Protein AF-0000000066095034 (afdb_homodimer)

Solvent-accessible surface area (backbone atoms only — not comparable to full-atom values): 19528 Å² total; per-residue (Å²): 140,69,79,75,73,66,72,63,69,66,48,73,46,68,27,29,26,30,44,17,21,41,43,40,64,28,66,72,45,98,43,60,53,52,30,68,38,66,53,20,51,60,36,23,28,44,63,76,52,44,47,38,29,33,33,39,57,28,32,30,56,49,60,45,95,44,48,47,32,38,31,35,34,31,94,87,67,53,34,37,37,41,36,56,28,38,71,49,69,87,51,68,26,67,48,43,43,77,68,56,61,65,69,37,76,47,49,54,45,40,69,37,30,37,43,40,49,73,60,40,62,72,72,31,79,37,57,50,21,43,43,24,30,49,56,50,89,75,40,78,46,48,33,42,34,35,26,29,35,90,87,65,45,70,46,68,43,54,69,84,59,79,82,44,71,69,52,51,53,54,48,70,56,29,39,60,37,45,45,61,68,32,62,36,38,41,36,33,71,140,76,80,78,79,70,72,66,67,61,49,73,44,67,25,30,26,30,44,17,22,42,43,41,65,28,65,70,46,99,42,60,54,51,29,68,39,69,54,20,50,60,35,25,29,45,63,76,52,44,47,37,28,34,33,38,57,27,32,29,57,49,60,45,96,42,49,48,31,38,31,36,32,32,97,87,68,52,36,39,37,41,34,56,27,40,73,49,70,87,50,67,26,66,47,42,43,76,68,57,61,67,70,38,76,48,49,55,44,41,70,37,31,38,43,39,48,72,60,40,62,71,74,31,81,38,55,50,21,44,44,23,31,48,54,51,89,74,39,78,45,49,34,40,34,35,26,27,36,90,87,65,46,72,46,70,45,55,69,84,59,78,82,45,70,68,54,52,52,53,46,70,58,28,39,59,37,45,44,62,68,33,63,34,37,40,35,34,72

Secondary structure (DSSP, 8-state):
--GGGS-----EEEEEPSS-EEEEEGGGSSSHHHHTTSS-EEEEEEE-SSEEE-SSSEEEEEE-TTSSEEEEE-TT--EEEEE-SBS-GGGTTTTEEE-S-TT-EE-TT-EEEEE-HHHHHHHSSB--EEEEETTGGGSSEEEEEEEE-TTS-EEEEETT----HHHHHHHHTSPPB-TTTSEEEEEE-/--GGGS-----EEEEEPSS-EEEEEGGGSSSHHHHTTSS-EEEEEEE-SSEEE-SSSEEEEEE-TTSSEEEEE-TT--EEEEE-SBS-GGGTTTTEEE-S-TT-EE-TT-EEEEE-HHHHHHHSSB--EEEEETTGGGSSEEEEEEEE-TTS-EEEEETT----HHHHHHHHTSPPB-TTTSEEEEEE-

Radius of gyration: 21.81 Å; Cα contacts (8 Å, |Δi|>4): 945; chains: 2; bounding box: 61×50×61 Å

Sequence (378 aa):
MGFLDFFKKTATLDLIAPISGKVMSIDKVPDEAFAEKIVGDGIAILPTSNELLAPCDGKIGKIFKTNHAFSLETKEGVEIFVHFGINTLNLNGKGFTRVAEEGINVKQGEVIIRLDLEYLKEHSESVITPVVIANSDEVSSIEYSFGRLENDSEYILSSSTVLTEEIRHKISQTKPVIAGKDLVLRVKKMGFLDFFKKTATLDLIAPISGKVMSIDKVPDEAFAEKIVGDGIAILPTSNELLAPCDGKIGKIFKTNHAFSLETKEGVEIFVHFGINTLNLNGKGFTRVAEEGINVKQGEVIIRLDLEYLKEHSESVITPVVIANSDEVSSIEYSFGRLENDSEYILSSSTVLTEEIRHKISQTKPVIAGKDLVLRVKK

GO terms:
  GO:0005829 cytosol (C, IDA)

Organism: Borreliella burgdorferi (strain ATCC 35210 / DSM 4680 / CIP 102532 / B31) (NCBI:txid224326)

Nearest PDB structures (foldseek):
  3our-assembly3_F  TM=9.624E-01  e=1.605E-20  Vibrio vulnificus CMCP6
  4jbw-assembly1_M  TM=9.643E-01  e=2.860E-19  Escherichia coli K-12
  1gla-assembly1_F  TM=8.951E-01  e=8.659E-19  Escherichia coli
  1gpr-assembly1_A-2  TM=8.613E-01  e=9.301E-16  Bacillus subtilis
  2gpr-assembly1_A  TM=9.478E-01  e=3.405E-14  Mycoplasma capricolum

InterPro domains:
  IPR001127 Phosphotransferase system, sugar-specific permease EIIA type 1 [PF00358] (14-138)
  IPR001127 Phosphotransferase system, sugar-specific permease EIIA type 1 [PS00371] (77-89)
  IPR001127 Phosphotransferase system, sugar-specific permease EIIA type 1 [PS51093] (31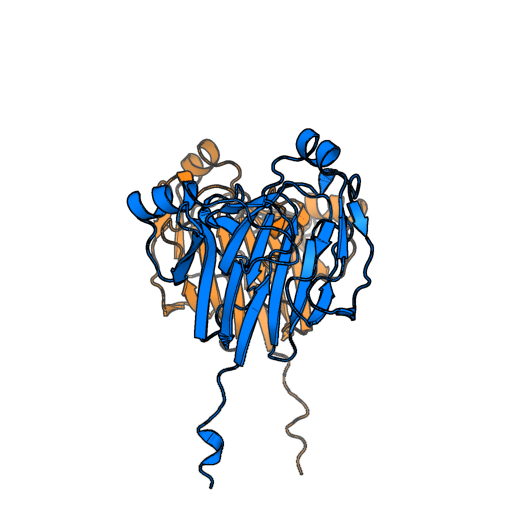-135)
  IPR001127 Phosphotransferase system, sugar-specific permease EIIA type 1 [TIGR00830] (15-135)
  IPR011055 Duplicated hybrid motif [G3DSA:2.70.70.10] (5-160)
  IPR011055 Duplicated hybrid motif [SSF51261] (5-155)
  IPR050890 Phosphotransferase system EIIA component [PTHR45008] (8-145)

pLDDT: mean 94.79, std 12.52, range [29.56, 99.0]

Structure (mmCIF, N/CA/C/O backbone):
data_AF-0000000066095034-model_v1
#
loop_
_entity.id
_entity.type
_entity.pdbx_description
1 polymer 'PTS system glucose-specific EIIA component'
#
loop_
_atom_site.group_PDB
_atom_site.id
_atom_site.type_symbol
_atom_site.label_atom_id
_atom_site.label_alt_id
_atom_site.label_comp_id
_atom_site.label_asym_id
_atom_site.label_entity_id
_atom_site.label_seq_id
_atom_site.pdbx_PDB_ins_code
_atom_site.Cartn_x
_atom_site.Cartn_y
_atom_site.Cartn_z
_atom_site.occupancy
_atom_site.B_iso_or_equiv
_atom_site.auth_seq_id
_atom_site.auth_comp_id
_atom_site.auth_asym_id
_atom_site.auth_atom_id
_atom_site.pdbx_PDB_model_num
ATOM 1 N N . MET A 1 1 ? 30.922 -0.429 30.812 1 29.56 1 MET A N 1
ATOM 2 C CA . MET A 1 1 ? 29.922 -1.05 29.953 1 29.56 1 MET A CA 1
ATOM 3 C C . MET A 1 1 ? 28.562 -0.375 30.125 1 29.56 1 MET A C 1
ATOM 5 O O . MET A 1 1 ? 27.859 -0.63 31.109 1 29.56 1 MET A O 1
ATOM 9 N N . GLY A 1 2 ? 28.234 0.921 29.953 1 33.97 2 GLY A N 1
ATOM 10 C CA . GLY A 1 2 ? 27.844 2.09 30.719 1 33.97 2 GLY A CA 1
ATOM 11 C C . GLY A 1 2 ? 26.359 2.414 30.594 1 33.97 2 GLY A C 1
ATOM 12 O O . GLY A 1 2 ? 25.703 1.95 29.656 1 33.97 2 GLY A O 1
ATOM 13 N N . PHE A 1 3 ? 25.641 2.877 31.625 1 39.66 3 PHE A N 1
ATOM 14 C CA . PHE A 1 3 ? 24.359 3.451 32 1 39.66 3 PHE A CA 1
ATOM 15 C C . PHE A 1 3 ? 23.797 4.316 30.891 1 39.66 3 PHE A C 1
ATOM 17 O O . PHE A 1 3 ? 22.719 4.883 31.016 1 39.66 3 PHE A O 1
ATOM 24 N N . LEU A 1 4 ? 24.516 4.582 30.016 1 42.72 4 LEU A N 1
ATOM 25 C CA . LEU A 1 4 ? 24.141 5.539 28.984 1 42.72 4 LEU A CA 1
ATOM 26 C C . LEU A 1 4 ? 23.094 4.938 28.047 1 42.72 4 LEU A C 1
ATOM 28 O O . LEU A 1 4 ? 22.656 5.594 27.094 1 42.72 4 LEU A O 1
ATOM 32 N N . ASP A 1 5 ? 23.016 3.58 28.047 1 44.25 5 ASP A N 1
ATOM 33 C CA . ASP A 1 5 ? 22.031 2.953 27.188 1 44.25 5 ASP A CA 1
ATOM 34 C C . ASP A 1 5 ? 20.625 3.465 27.484 1 44.25 5 ASP A C 1
ATOM 36 O O . ASP A 1 5 ? 19.641 2.994 26.906 1 44.25 5 ASP A O 1
ATOM 40 N N . PHE A 1 6 ? 20.406 3.852 28.906 1 40.66 6 PHE A N 1
ATOM 41 C CA . PHE A 1 6 ? 19.156 4.086 29.625 1 40.66 6 PHE A CA 1
ATOM 42 C C . PHE A 1 6 ? 18.297 5.125 28.906 1 40.66 6 PHE A C 1
ATOM 44 O O . PHE A 1 6 ? 17.078 4.973 28.797 1 40.66 6 PHE A O 1
ATOM 51 N N . PHE A 1 7 ? 18.766 6.422 28.922 1 39.88 7 PHE A N 1
ATOM 52 C CA . PHE A 1 7 ? 17.781 7.422 28.547 1 39.88 7 PHE A CA 1
ATOM 53 C C . PHE A 1 7 ? 17.562 7.453 27.047 1 39.88 7 PHE A C 1
ATOM 55 O O . PHE A 1 7 ? 18.109 8.312 26.359 1 39.88 7 PHE A O 1
ATOM 62 N N . LYS A 1 8 ? 17.75 6.234 26.484 1 46.19 8 LYS A N 1
ATOM 63 C CA . LYS A 1 8 ? 17.438 6.453 25.078 1 46.19 8 LYS A CA 1
ATOM 64 C C . LYS A 1 8 ? 16.156 7.27 24.938 1 46.19 8 LYS A C 1
ATOM 66 O O . LYS A 1 8 ? 15.078 6.836 25.359 1 46.19 8 LYS A O 1
ATOM 71 N N . LYS A 1 9 ? 16.297 8.609 25.234 1 51.53 9 LYS A N 1
ATOM 72 C CA . LYS A 1 9 ? 15.211 9.586 25.094 1 51.53 9 LYS A CA 1
ATOM 73 C C . LYS A 1 9 ? 14.336 9.25 23.891 1 51.53 9 LYS A C 1
ATOM 75 O O . LYS A 1 9 ? 14.82 9.164 22.75 1 51.53 9 LYS A O 1
ATOM 80 N N . THR A 1 10 ? 13.273 8.516 24.234 1 67.88 10 THR A N 1
ATOM 81 C CA . THR A 1 10 ? 12.227 8.336 23.234 1 67.88 10 THR A CA 1
ATOM 82 C C . THR A 1 10 ? 11.859 9.664 22.578 1 67.88 10 THR A C 1
ATOM 84 O O . THR A 1 10 ? 11.484 10.617 23.281 1 67.88 10 THR A O 1
ATOM 87 N N . ALA A 1 11 ? 12.266 9.797 21.312 1 85.75 11 ALA A N 1
ATOM 88 C CA . ALA A 1 11 ? 11.961 11.016 20.578 1 85.75 11 ALA A CA 1
ATOM 89 C C . ALA A 1 11 ? 10.484 11.07 20.203 1 85.75 11 ALA A C 1
ATOM 91 O O . ALA A 1 11 ? 9.914 10.062 19.766 1 85.75 11 ALA A O 1
ATOM 92 N N . THR A 1 12 ? 9.781 12.117 20.781 1 94.88 12 THR A N 1
ATOM 93 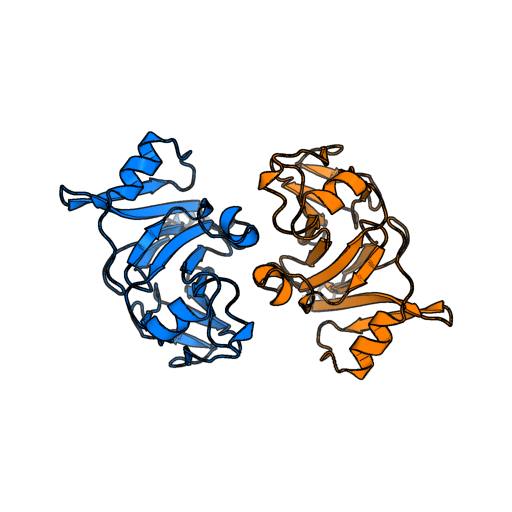C CA . THR A 1 12 ? 8.398 12.375 20.391 1 94.88 12 THR A CA 1
ATOM 94 C C . THR A 1 12 ? 8.336 13.305 19.188 1 94.88 12 THR A C 1
ATOM 96 O O . THR A 1 12 ? 9.023 14.328 19.156 1 94.88 12 THR A O 1
ATOM 99 N N . LEU A 1 13 ? 7.629 12.891 18.156 1 97.75 13 LEU A N 1
ATOM 100 C CA . LEU A 1 13 ? 7.418 13.656 16.922 1 97.75 13 LEU A CA 1
ATOM 101 C C . LEU A 1 13 ? 5.969 14.109 16.812 1 97.75 13 LEU A C 1
ATOM 103 O O . LEU A 1 13 ? 5.055 13.281 16.828 1 97.75 13 LEU A O 1
ATOM 107 N N . ASP A 1 14 ? 5.773 15.414 16.797 1 98.25 14 ASP A N 1
ATOM 108 C CA . ASP A 1 14 ? 4.449 15.992 16.578 1 98.25 14 ASP A CA 1
ATOM 109 C C . ASP A 1 14 ? 4.254 16.406 15.117 1 98.25 14 ASP A C 1
ATOM 111 O O . ASP A 1 14 ? 5.027 17.203 14.586 1 98.25 14 ASP A O 1
ATOM 115 N N . LEU A 1 15 ? 3.236 15.891 14.484 1 98.88 15 LEU A N 1
ATOM 116 C CA . LEU A 1 15 ? 2.865 16.281 13.133 1 98.88 15 LEU A CA 1
ATOM 117 C C . LEU A 1 15 ? 1.684 17.25 13.148 1 98.88 15 LEU A C 1
ATOM 119 O O . LEU A 1 15 ? 0.629 16.938 13.711 1 98.88 15 LEU A O 1
ATOM 123 N N . ILE A 1 16 ? 1.865 18.391 12.516 1 98.94 16 ILE A N 1
ATOM 124 C CA . ILE A 1 16 ? 0.769 19.344 12.359 1 98.94 16 ILE A CA 1
ATOM 125 C C . ILE A 1 16 ? -0.021 19.016 11.094 1 98.94 16 ILE A C 1
ATOM 127 O O . ILE A 1 16 ? 0.448 18.25 10.242 1 98.94 16 ILE A O 1
ATOM 131 N N . ALA A 1 17 ? -1.262 19.578 10.992 1 98.94 17 ALA A N 1
ATOM 132 C CA . ALA A 1 17 ? -2.104 19.375 9.812 1 98.94 17 ALA A CA 1
ATOM 133 C C . ALA A 1 17 ? -1.432 19.906 8.555 1 98.94 17 ALA A C 1
ATOM 135 O O . ALA A 1 17 ? -1.117 21.094 8.461 1 98.94 17 ALA A O 1
ATOM 136 N N . PRO A 1 18 ? -1.243 19.062 7.562 1 98.94 18 PRO A N 1
ATOM 137 C CA . PRO A 1 18 ? -0.677 19.547 6.301 1 98.94 18 PRO A CA 1
ATOM 138 C C . PRO A 1 18 ? -1.691 20.297 5.453 1 98.94 18 PRO A C 1
ATOM 140 O O . PRO A 1 18 ? -1.316 20.969 4.484 1 98.94 18 PRO A O 1
ATOM 143 N N . ILE A 1 19 ? -2.914 20.188 5.75 1 99 19 ILE A N 1
ATOM 144 C CA . ILE A 1 19 ? -4.008 20.875 5.062 1 99 19 ILE A CA 1
ATOM 145 C C . ILE A 1 19 ? -5.145 21.141 6.043 1 99 19 ILE A C 1
ATOM 147 O O . ILE A 1 19 ? -5.363 20.359 6.98 1 99 19 ILE A O 1
ATOM 151 N N . SER A 1 20 ? -5.852 22.234 5.875 1 98.94 20 SER A N 1
ATOM 152 C CA . SER A 1 20 ? -6.977 22.547 6.754 1 98.94 20 SER A CA 1
ATOM 153 C C . SER A 1 20 ? -8.188 21.672 6.418 1 98.94 20 SER A C 1
ATOM 155 O O . SER A 1 20 ? -8.398 21.312 5.258 1 98.94 20 SER A O 1
ATOM 157 N N . GLY A 1 21 ? -8.938 21.359 7.434 1 98.94 21 GLY A N 1
ATOM 158 C CA . GLY A 1 21 ? -10.172 20.641 7.16 1 98.94 21 GLY A CA 1
ATOM 159 C C . GLY A 1 21 ? -10.609 19.75 8.305 1 98.94 21 GLY A C 1
ATOM 160 O O . GLY A 1 21 ? -10.078 19.844 9.414 1 98.94 21 GLY A O 1
ATOM 161 N N . LYS A 1 22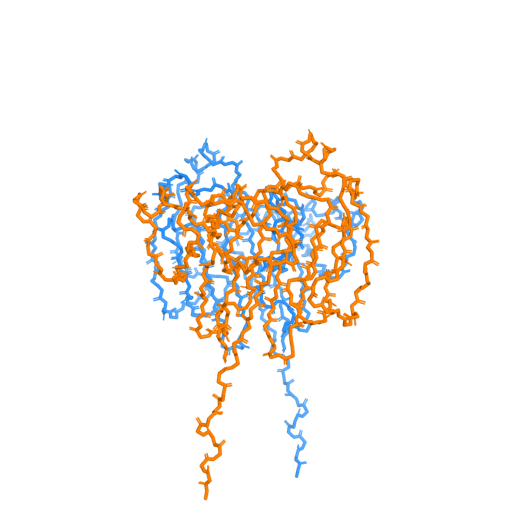 ? -11.656 18.953 8.102 1 98.94 22 LYS A N 1
ATOM 162 C CA . LYS A 1 22 ? -12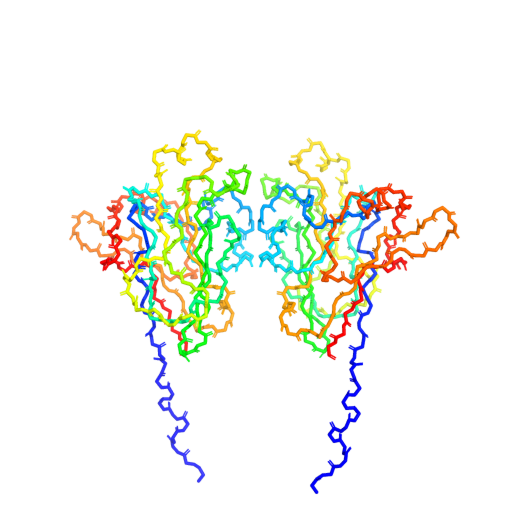.219 18.031 9.094 1 98.94 22 LYS A CA 1
ATOM 163 C C . LYS A 1 22 ? -11.406 16.75 9.164 1 98.94 22 LYS A C 1
ATOM 165 O O . LYS A 1 22 ? -11.25 16.047 8.156 1 98.94 22 LYS A O 1
ATOM 170 N N . VAL A 1 23 ? -10.82 16.453 10.391 1 98.94 23 VAL A N 1
ATOM 171 C CA . VAL A 1 23 ? -10.086 15.203 10.586 1 98.94 23 VAL A CA 1
ATOM 172 C C . VAL A 1 23 ? -11.07 14.047 10.742 1 98.94 23 VAL A C 1
ATOM 174 O O . VAL A 1 23 ? -12.086 14.172 11.43 1 98.94 23 VAL A O 1
ATOM 177 N N . MET A 1 24 ? -10.727 12.969 10.07 1 98.62 24 MET A N 1
ATOM 178 C CA . MET A 1 24 ? -11.539 11.75 10.102 1 98.62 24 MET A CA 1
ATOM 179 C C . MET A 1 24 ? -10.672 10.531 10.398 1 98.62 24 MET A C 1
ATOM 181 O O . MET A 1 24 ? -9.445 10.586 10.266 1 98.62 24 MET A O 1
ATOM 185 N N . SER A 1 25 ? -11.391 9.508 10.938 1 98.56 25 SER A N 1
ATOM 186 C CA . SER A 1 25 ? -10.695 8.234 11.078 1 98.56 25 SER A CA 1
ATOM 187 C C . SER A 1 25 ? -10.266 7.691 9.711 1 98.56 25 SER A C 1
ATOM 189 O O . SER A 1 25 ? -10.938 7.914 8.711 1 98.56 25 SER A O 1
ATOM 191 N N . ILE A 1 26 ? -9.117 7.012 9.68 1 98.31 26 ILE A N 1
ATOM 192 C CA . ILE A 1 26 ? -8.508 6.547 8.438 1 98.31 26 ILE A CA 1
ATOM 193 C C . ILE A 1 26 ? -9.43 5.535 7.762 1 98.31 26 ILE A C 1
ATOM 195 O O . ILE A 1 26 ? -9.414 5.395 6.535 1 98.31 26 ILE A O 1
ATOM 199 N N . ASP A 1 27 ? -10.297 4.836 8.523 1 96.75 27 ASP A N 1
ATOM 200 C CA . ASP A 1 27 ? -11.172 3.797 7.98 1 96.75 27 ASP A CA 1
ATOM 201 C C . ASP A 1 27 ? -12.273 4.402 7.109 1 96.75 27 ASP A C 1
ATOM 203 O O . ASP A 1 27 ? -12.977 3.684 6.398 1 96.75 27 ASP A O 1
ATOM 207 N N . LYS A 1 28 ? -12.414 5.734 7.047 1 97.38 28 LYS A N 1
ATOM 208 C CA . LYS A 1 28 ? -13.414 6.422 6.238 1 97.38 28 LYS A CA 1
ATOM 209 C C . LYS A 1 28 ? -12.875 6.758 4.852 1 97.38 28 LYS A C 1
ATOM 211 O O . LYS A 1 28 ? -13.617 7.215 3.982 1 97.38 28 LYS A O 1
ATOM 216 N N . VAL A 1 29 ? -11.586 6.574 4.637 1 98 29 VAL A N 1
ATOM 217 C CA . VAL A 1 29 ? -11 6.816 3.322 1 98 29 VAL A CA 1
ATOM 218 C C . VAL A 1 29 ? -11.562 5.816 2.312 1 98 29 VAL A C 1
ATOM 220 O O . VAL A 1 29 ? -11.539 4.609 2.549 1 98 29 VAL A O 1
ATOM 223 N N . PRO A 1 30 ? -12.133 6.344 1.189 1 97.06 30 PRO A N 1
ATOM 224 C CA . PRO A 1 30 ? -12.727 5.422 0.213 1 97.06 30 PRO A CA 1
ATOM 225 C C . PRO A 1 30 ? -11.672 4.754 -0.672 1 97.06 30 PRO A C 1
ATOM 227 O O . PRO A 1 30 ? -11.781 4.793 -1.9 1 97.06 30 PRO A O 1
ATOM 230 N N . ASP A 1 31 ? -10.734 4.168 -0.097 1 96.56 31 ASP A N 1
ATOM 231 C CA . ASP A 1 31 ? -9.664 3.348 -0.653 1 96.56 31 ASP A CA 1
ATOM 232 C C . ASP A 1 31 ? -9.172 2.318 0.365 1 96.56 31 ASP A C 1
ATOM 234 O O . ASP A 1 31 ? -8.656 2.682 1.424 1 96.56 31 ASP A O 1
ATOM 238 N N . GLU A 1 32 ? -9.273 1.073 0.099 1 95.56 32 GLU A N 1
ATOM 239 C CA . GLU A 1 32 ? -9.039 0.008 1.068 1 95.56 32 GLU A CA 1
ATOM 240 C C . GLU A 1 32 ? -7.582 -0.017 1.519 1 95.56 32 GLU A C 1
ATOM 242 O O . GLU A 1 32 ? -7.285 -0.342 2.672 1 95.56 32 GLU A O 1
ATOM 247 N N . ALA A 1 33 ? -6.652 0.306 0.602 1 96.69 33 ALA A N 1
ATOM 248 C CA . ALA A 1 33 ? -5.238 0.297 0.964 1 96.69 33 ALA A CA 1
ATOM 249 C C . ALA A 1 33 ? -4.961 1.26 2.113 1 96.69 33 ALA A C 1
ATOM 251 O O . ALA A 1 33 ? -4.098 0.998 2.957 1 96.69 33 ALA A O 1
ATOM 252 N N . PHE A 1 34 ? -5.711 2.439 2.143 1 97.75 34 PHE A N 1
ATOM 253 C CA . PHE A 1 34 ? -5.578 3.379 3.248 1 97.75 34 PHE A CA 1
ATOM 254 C C . PHE A 1 34 ? -6.48 2.98 4.41 1 97.75 34 PHE A C 1
ATOM 256 O O . PHE A 1 34 ? -6.035 2.922 5.559 1 97.75 34 PHE A O 1
ATOM 263 N N . ALA A 1 35 ? -7.68 2.574 4.156 1 96.75 35 ALA A N 1
ATOM 264 C CA . ALA A 1 35 ? -8.68 2.318 5.188 1 96.75 35 ALA A CA 1
ATOM 265 C C . ALA A 1 35 ? -8.258 1.156 6.086 1 96.75 35 ALA A C 1
ATOM 267 O O . ALA A 1 35 ? -8.586 1.131 7.273 1 96.75 35 ALA A O 1
ATOM 268 N N . GLU A 1 36 ? -7.516 0.292 5.531 1 95.44 36 GLU A N 1
ATOM 269 C CA . GLU A 1 36 ? -7.078 -0.887 6.273 1 95.44 36 GLU A CA 1
ATOM 270 C C . GLU A 1 36 ? -5.641 -0.726 6.766 1 95.44 36 GLU A C 1
ATOM 272 O O . GLU A 1 36 ? -5.02 -1.693 7.211 1 95.44 36 GLU A O 1
ATOM 277 N N . LYS A 1 37 ? -5.039 0.396 6.531 1 96.88 37 LYS A N 1
ATOM 278 C CA . LYS A 1 37 ? -3.736 0.791 7.055 1 96.88 37 LYS A CA 1
ATOM 279 C C . LYS A 1 37 ? -2.617 -0.035 6.422 1 96.88 37 LYS A C 1
ATOM 281 O O . LYS A 1 37 ? -1.596 -0.296 7.062 1 96.88 37 LYS A O 1
ATOM 286 N N . ILE A 1 38 ? -2.914 -0.455 5.211 1 96.62 38 ILE A N 1
ATOM 287 C CA . ILE A 1 38 ? -1.877 -1.171 4.477 1 96.62 38 ILE A CA 1
ATOM 288 C C . ILE A 1 38 ? -0.732 -0.219 4.137 1 96.62 38 ILE A C 1
ATOM 290 O O . ILE A 1 38 ? 0.441 -0.581 4.262 1 96.62 38 ILE A O 1
ATOM 294 N N . VAL A 1 39 ? -1.026 0.994 3.705 1 97.56 39 VAL A N 1
ATOM 295 C CA . VAL A 1 39 ? -0.023 1.988 3.338 1 97.56 39 VAL A CA 1
ATOM 296 C C . VAL A 1 39 ? 0.667 2.516 4.594 1 97.56 39 VAL A C 1
ATOM 298 O O . VAL A 1 39 ? 1.852 2.855 4.562 1 97.56 39 VAL A O 1
ATOM 301 N N . GLY A 1 40 ? -0.021 2.59 5.711 1 97.81 40 GLY A N 1
ATOM 302 C CA . GLY A 1 40 ? 0.442 3.123 6.984 1 97.81 40 GLY A CA 1
ATOM 303 C C . GLY A 1 40 ? -0.689 3.473 7.93 1 97.81 40 GLY A C 1
ATOM 304 O O . GLY A 1 40 ? -1.862 3.414 7.555 1 97.81 40 GLY A O 1
ATOM 305 N N . ASP A 1 41 ? -0.318 3.795 9.156 1 98.38 41 ASP A N 1
ATOM 306 C CA . ASP A 1 41 ? -1.271 4.141 10.203 1 98.38 41 ASP A CA 1
ATOM 307 C C . ASP A 1 41 ? -1.362 5.656 10.383 1 98.38 41 ASP A C 1
ATOM 309 O O . ASP A 1 41 ? -0.341 6.344 10.422 1 98.38 41 ASP A O 1
ATOM 313 N N . GLY A 1 42 ? -2.576 6.141 10.461 1 98.81 42 GLY A N 1
ATOM 314 C CA . GLY A 1 42 ? -2.748 7.578 10.617 1 98.81 42 GLY A CA 1
ATOM 315 C C . GLY A 1 42 ? -4.199 8.016 10.539 1 98.81 42 GLY A C 1
ATOM 316 O O . GLY A 1 42 ? -5.09 7.336 11.055 1 98.81 42 GLY A O 1
ATOM 317 N N . ILE A 1 43 ? -4.438 9.266 9.961 1 98.94 43 ILE A N 1
ATOM 318 C CA . ILE A 1 43 ? -5.75 9.906 9.875 1 98.94 43 ILE A CA 1
ATOM 319 C C . ILE A 1 43 ? -6.004 10.375 8.445 1 98.94 43 ILE A C 1
ATOM 321 O O . ILE A 1 43 ? -5.188 10.133 7.551 1 98.94 43 ILE A O 1
ATOM 325 N N . ALA A 1 44 ? -7.195 10.867 8.195 1 98.94 44 ALA A N 1
ATOM 326 C CA . ALA A 1 44 ? -7.547 11.555 6.957 1 98.94 44 ALA A CA 1
ATOM 327 C C . ALA A 1 44 ? -8.148 12.93 7.238 1 98.94 44 ALA A C 1
ATOM 329 O O . ALA A 1 44 ? -8.594 13.203 8.359 1 98.94 44 ALA A O 1
ATOM 330 N N . ILE A 1 45 ? -8.023 13.828 6.273 1 98.94 45 ILE A N 1
ATOM 331 C CA . ILE A 1 45 ? -8.578 15.172 6.418 1 98.94 45 ILE A CA 1
ATOM 332 C C . ILE A 1 45 ? -9.453 15.5 5.207 1 98.94 45 ILE A C 1
ATOM 334 O O . ILE A 1 45 ? -9.047 15.289 4.062 1 98.94 45 ILE A O 1
ATOM 338 N N . LEU A 1 46 ? -10.727 15.867 5.414 1 98.94 46 LEU A N 1
ATOM 339 C CA . LEU A 1 46 ? -11.547 16.5 4.387 1 98.94 46 LEU A CA 1
ATOM 340 C C . LEU A 1 46 ? -11.172 17.969 4.211 1 98.94 46 LEU A C 1
ATOM 342 O O . LEU A 1 46 ? -11.508 18.797 5.059 1 98.94 46 LEU A O 1
ATOM 346 N N . PRO A 1 47 ? -10.531 18.328 3.088 1 98.94 47 PRO A N 1
ATOM 347 C CA . PRO A 1 47 ? -9.789 19.578 2.99 1 98.94 47 PRO A CA 1
ATOM 348 C C . PRO A 1 47 ? -10.695 20.781 2.752 1 98.94 47 PRO A C 1
ATOM 350 O O . PRO A 1 47 ? -11.734 20.656 2.102 1 98.94 47 PRO A O 1
ATOM 353 N N . THR A 1 48 ? -10.234 21.953 3.229 1 98.88 48 THR A N 1
ATOM 354 C CA . THR A 1 48 ? -10.906 23.219 2.982 1 98.88 48 THR A CA 1
ATOM 355 C C . THR A 1 48 ? -9.898 24.297 2.588 1 98.88 48 THR A C 1
ATOM 357 O O . THR A 1 48 ? -10.258 25.469 2.465 1 98.88 48 THR A O 1
ATOM 360 N N . SER A 1 49 ? -8.633 23.969 2.434 1 98.75 49 SER A N 1
ATOM 361 C CA . SER A 1 49 ? -7.609 24.938 2.035 1 98.75 49 SER A CA 1
ATOM 362 C C . SER A 1 49 ? -6.895 24.484 0.764 1 98.75 49 SER A C 1
ATOM 364 O O . SER A 1 49 ? -7.102 23.375 0.292 1 98.75 49 SER A O 1
ATOM 366 N N . ASN A 1 50 ? -5.977 25.391 0.239 1 98.88 50 ASN A N 1
ATOM 367 C CA . ASN A 1 50 ? -5.457 25.188 -1.109 1 98.88 50 ASN A CA 1
ATOM 368 C C . ASN A 1 50 ? -3.955 24.922 -1.095 1 98.88 50 ASN A C 1
ATOM 370 O O . ASN A 1 50 ? -3.289 25.031 -2.125 1 98.88 50 ASN A O 1
ATOM 374 N N . GLU A 1 51 ? -3.387 24.609 0.059 1 98.81 51 GLU A N 1
ATOM 375 C CA . GLU A 1 51 ? -1.966 24.281 0.147 1 98.81 51 GLU A CA 1
ATOM 376 C C . GLU A 1 51 ? -1.738 23.031 0.992 1 98.81 51 GLU A C 1
ATOM 378 O O . GLU A 1 51 ? -2.395 22.844 2.02 1 98.81 51 GLU A O 1
ATOM 383 N N . LEU A 1 52 ? -0.852 22.234 0.516 1 98.88 52 LEU A N 1
ATOM 384 C CA . LEU A 1 52 ? -0.318 21.109 1.288 1 98.88 52 LEU A CA 1
ATOM 385 C C . LEU A 1 52 ? 1.026 21.469 1.909 1 98.88 52 LEU A C 1
ATOM 387 O O . LEU A 1 52 ? 1.983 21.781 1.194 1 98.88 52 LEU A O 1
ATOM 391 N N . LEU A 1 53 ? 1.126 21.406 3.25 1 98.94 53 LEU A N 1
ATOM 392 C CA . LEU A 1 53 ? 2.303 21.844 3.998 1 98.94 53 LEU A CA 1
ATOM 393 C C . LEU A 1 53 ? 3.078 20.641 4.527 1 98.94 53 LEU A C 1
ATOM 395 O O . LEU A 1 53 ? 2.523 19.547 4.66 1 98.94 53 LEU A O 1
ATOM 399 N N . ALA A 1 54 ? 4.363 20.844 4.777 1 98.94 54 ALA A N 1
ATOM 400 C CA . ALA A 1 54 ? 5.137 19.844 5.52 1 98.94 54 ALA A CA 1
ATOM 401 C C . ALA A 1 54 ? 4.586 19.672 6.93 1 98.94 54 ALA A C 1
ATOM 403 O O . ALA A 1 54 ? 4.508 20.625 7.703 1 98.94 54 ALA A O 1
ATOM 404 N N . PRO A 1 55 ? 4.219 18.422 7.27 1 98.94 55 PRO A N 1
ATOM 405 C CA . PRO A 1 55 ? 3.639 18.203 8.594 1 98.94 55 PRO A CA 1
ATOM 406 C C . PRO A 1 55 ? 4.688 18.234 9.711 1 98.94 55 PRO A C 1
ATOM 408 O O . PRO A 1 55 ? 4.336 18.344 10.891 1 98.94 55 PRO A O 1
ATOM 411 N N . CYS A 1 56 ? 5.898 18.109 9.461 1 98.81 56 CYS A N 1
ATOM 412 C CA . CYS A 1 56 ? 7.031 18.125 10.383 1 98.81 56 CYS A CA 1
ATOM 413 C C . CYS A 1 56 ? 8.32 18.469 9.641 1 98.81 56 CYS A C 1
ATOM 415 O O . CYS A 1 56 ? 8.328 18.578 8.414 1 98.81 56 CYS A O 1
ATOM 417 N N . ASP A 1 57 ? 9.398 18.719 10.445 1 98.69 57 ASP A N 1
ATOM 418 C CA . ASP A 1 57 ? 10.727 18.844 9.852 1 98.69 57 ASP A CA 1
ATOM 419 C C . ASP A 1 57 ? 11.172 17.531 9.234 1 98.69 57 ASP A C 1
ATOM 421 O O . ASP A 1 57 ? 10.953 16.453 9.805 1 98.69 57 ASP A O 1
ATOM 425 N N . GLY A 1 58 ? 11.773 17.609 8.047 1 98.69 58 GLY A N 1
ATOM 426 C CA . GLY A 1 58 ? 12.305 16.391 7.441 1 98.69 58 GLY A CA 1
ATOM 427 C C . GLY A 1 58 ? 12.82 16.609 6.027 1 98.69 58 GLY A C 1
ATOM 428 O O . GLY A 1 58 ? 12.953 17.75 5.578 1 98.69 58 GLY A O 1
ATOM 429 N N . LYS A 1 59 ? 13.234 15.531 5.406 1 98.81 59 LYS A N 1
ATOM 430 C CA . LYS A 1 59 ? 13.664 15.516 4.012 1 98.81 59 LYS A CA 1
ATOM 431 C C . LYS A 1 59 ? 12.578 14.945 3.104 1 98.81 59 LYS A C 1
ATOM 433 O O . LYS A 1 59 ? 12.023 13.883 3.381 1 98.81 59 LYS A O 1
ATOM 438 N N . ILE A 1 60 ? 12.258 15.742 2.004 1 98.81 60 ILE A N 1
ATOM 439 C CA . ILE A 1 60 ? 11.297 15.234 1.03 1 98.81 60 ILE A CA 1
ATOM 440 C C . ILE A 1 60 ? 11.898 14.039 0.294 1 98.81 60 ILE A C 1
ATOM 442 O O . ILE A 1 60 ? 12.984 14.133 -0.281 1 98.81 60 ILE A O 1
ATOM 446 N N . GLY A 1 61 ? 11.273 12.938 0.427 1 97.31 61 GLY A N 1
ATOM 447 C CA . GLY A 1 61 ? 11.672 11.773 -0.354 1 97.31 61 GLY A CA 1
ATOM 448 C C . GLY A 1 61 ? 11.172 11.82 -1.785 1 97.31 61 GLY A C 1
ATOM 449 O O . GLY A 1 61 ? 11.875 12.281 -2.684 1 97.31 61 GLY A O 1
ATOM 450 N N . LYS A 1 62 ? 9.984 11.445 -2.01 1 96.62 62 LYS A N 1
ATOM 451 C CA . LYS A 1 62 ? 9.352 11.383 -3.324 1 96.62 62 LYS A CA 1
ATOM 452 C C . LYS A 1 62 ? 8.195 12.375 -3.426 1 96.62 62 LYS A C 1
ATOM 454 O O . LYS A 1 62 ? 7.426 12.539 -2.479 1 96.62 62 LYS A O 1
ATOM 459 N N . ILE A 1 63 ? 8.18 13.07 -4.469 1 97.69 63 ILE A N 1
ATOM 460 C CA . ILE A 1 63 ? 6.984 13.766 -4.934 1 97.69 63 ILE A CA 1
ATOM 461 C C . ILE A 1 63 ? 6.477 13.109 -6.219 1 97.69 63 ILE A C 1
ATOM 463 O O . ILE A 1 63 ? 7.191 13.062 -7.219 1 97.69 63 ILE A O 1
ATOM 467 N N . PHE A 1 64 ? 5.289 12.656 -6.219 1 96.75 64 PHE A N 1
ATOM 468 C CA . PHE A 1 64 ? 4.766 11.891 -7.34 1 96.75 64 PHE A CA 1
ATOM 469 C C . PHE A 1 64 ? 4.598 12.766 -8.57 1 96.75 64 PHE A C 1
ATOM 471 O O . PHE A 1 64 ? 4.363 13.977 -8.453 1 96.75 64 PHE A O 1
ATOM 478 N N . LYS A 1 65 ? 4.668 12.203 -9.727 1 94.31 65 LYS A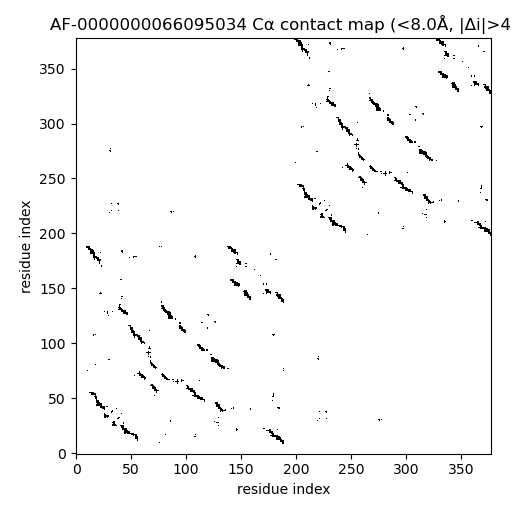 N 1
ATOM 479 C CA . LYS A 1 65 ? 4.762 12.898 -11.008 1 94.31 65 LYS A CA 1
ATOM 480 C C . LYS A 1 65 ? 3.572 13.828 -11.219 1 94.31 65 LYS A C 1
ATOM 482 O O . LYS A 1 65 ? 3.723 14.922 -11.773 1 94.31 65 LYS A O 1
ATOM 487 N N . THR A 1 66 ? 2.395 13.438 -10.742 1 96.75 66 THR A N 1
ATOM 488 C CA . THR A 1 66 ? 1.197 14.242 -10.938 1 96.75 66 THR A CA 1
ATOM 489 C C . THR A 1 66 ? 1 15.211 -9.773 1 96.75 66 THR A C 1
ATOM 491 O O . THR A 1 66 ? -0.017 15.906 -9.703 1 96.75 66 THR A O 1
ATOM 494 N N . ASN A 1 67 ? 1.874 15.172 -8.766 1 97.88 67 ASN A N 1
ATOM 495 C CA . ASN A 1 67 ? 1.992 16.109 -7.664 1 97.88 67 ASN A CA 1
ATOM 496 C C . ASN A 1 67 ? 0.869 15.93 -6.648 1 97.88 67 ASN A C 1
ATOM 498 O O . ASN A 1 67 ? 0.571 16.844 -5.875 1 97.88 67 ASN A O 1
ATOM 502 N N . HIS A 1 68 ? 0.216 14.773 -6.676 1 98.19 68 HIS A N 1
ATOM 503 C CA . HIS A 1 68 ? -0.915 14.602 -5.77 1 98.19 68 HIS A CA 1
ATOM 504 C C . HIS A 1 68 ? -0.461 14.055 -4.422 1 98.19 68 HIS A C 1
ATOM 506 O O . HIS A 1 68 ? -1.26 13.961 -3.486 1 98.19 68 HIS A O 1
ATOM 512 N N . ALA A 1 69 ? 0.86 13.641 -4.262 1 98.31 69 ALA A N 1
ATOM 513 C CA . ALA A 1 69 ? 1.335 13.023 -3.029 1 98.31 69 ALA A CA 1
ATOM 514 C C . ALA A 1 69 ? 2.83 13.258 -2.836 1 98.31 69 ALA A C 1
ATOM 516 O O . ALA A 1 69 ? 3.562 13.469 -3.807 1 98.31 69 ALA A O 1
ATOM 517 N N . PHE A 1 70 ? 3.275 13.219 -1.566 1 98.62 70 PHE A N 1
ATOM 518 C CA . PHE A 1 70 ? 4.699 13.297 -1.269 1 98.62 70 PHE A CA 1
ATOM 519 C C . PHE A 1 70 ? 5.031 12.516 -0.005 1 98.62 70 PHE A C 1
ATOM 521 O O . PHE A 1 70 ? 4.16 12.266 0.828 1 98.62 70 PHE A O 1
ATOM 528 N N . SER A 1 71 ? 6.246 12.047 0.106 1 98.5 71 SER A N 1
ATOM 529 C CA . SER A 1 71 ? 6.789 11.414 1.304 1 98.5 71 SER A CA 1
ATOM 530 C C . SER A 1 71 ? 7.812 12.312 1.99 1 98.5 71 SER A C 1
ATOM 532 O O . SER A 1 71 ? 8.461 13.133 1.339 1 98.5 71 SER A O 1
ATOM 534 N N . LEU A 1 72 ? 7.922 12.258 3.285 1 98.62 72 LEU A N 1
ATOM 535 C CA . LEU A 1 72 ? 8.836 13.008 4.141 1 98.62 72 LEU A CA 1
ATOM 536 C C . LEU A 1 72 ? 9.484 12.086 5.172 1 98.62 72 LEU A C 1
ATOM 538 O O . LEU A 1 72 ? 8.805 11.258 5.777 1 98.62 72 LEU A O 1
ATOM 542 N N . GLU A 1 73 ? 10.773 12.148 5.312 1 98.31 73 GLU A N 1
ATOM 543 C CA . GLU A 1 73 ? 11.492 11.367 6.32 1 98.31 73 GLU A CA 1
ATOM 544 C C . GLU A 1 73 ? 12.148 12.281 7.355 1 98.31 73 GLU A C 1
ATOM 546 O O . GLU A 1 73 ? 12.82 13.25 6.996 1 98.31 73 GLU A O 1
ATOM 551 N N . THR A 1 74 ? 11.922 11.969 8.656 1 98.19 74 THR A N 1
ATOM 552 C CA . THR A 1 74 ? 12.508 12.766 9.727 1 98.19 74 THR A CA 1
ATOM 553 C C . THR A 1 74 ? 13.93 12.289 10.039 1 98.19 74 THR A C 1
ATOM 555 O O . THR A 1 74 ? 14.367 11.25 9.531 1 98.19 74 THR A O 1
ATOM 558 N N . LYS A 1 75 ? 14.688 13.07 10.859 1 96 75 LYS A N 1
ATOM 559 C CA . LYS A 1 75 ? 16.031 12.703 11.289 1 96 75 LYS A CA 1
ATOM 560 C C . LYS A 1 75 ? 16.016 11.414 12.102 1 96 75 LYS A C 1
ATOM 562 O O . LYS A 1 75 ? 17.016 10.672 12.117 1 96 75 LYS A O 1
ATOM 567 N N . GLU A 1 76 ? 14.859 11.125 12.805 1 95 76 GLU A N 1
ATOM 568 C CA . GLU A 1 76 ? 14.711 9.93 13.633 1 95 76 GLU A CA 1
ATOM 569 C C . GLU A 1 76 ? 14.344 8.711 12.789 1 95 76 GLU A C 1
ATOM 571 O O . GLU A 1 76 ? 14.219 7.605 13.312 1 95 76 GLU A O 1
ATOM 576 N N . GLY A 1 77 ? 14.125 8.891 11.445 1 96.06 77 GLY A N 1
ATOM 577 C CA . GLY A 1 77 ? 13.844 7.766 10.562 1 96.06 77 GLY A CA 1
ATOM 578 C C . GLY A 1 77 ? 12.359 7.473 10.43 1 96.06 77 GLY A C 1
ATOM 579 O O . GLY A 1 77 ? 11.977 6.402 9.953 1 96.06 77 GLY A O 1
ATOM 580 N N . VAL A 1 78 ? 11.484 8.391 10.961 1 97.81 78 VAL A N 1
ATOM 581 C CA . VAL A 1 78 ? 10.039 8.234 10.773 1 97.81 78 VAL A CA 1
ATOM 582 C C . VAL A 1 78 ? 9.648 8.664 9.359 1 97.81 78 VAL A C 1
ATOM 584 O O . VAL A 1 78 ? 10.078 9.719 8.891 1 97.81 78 VAL A O 1
ATOM 587 N N . GLU A 1 79 ? 8.906 7.848 8.633 1 98.06 79 GLU A N 1
ATOM 588 C CA . GLU A 1 79 ? 8.469 8.109 7.262 1 98.06 79 GLU A CA 1
ATOM 589 C C . GLU A 1 79 ? 7 8.508 7.215 1 98.06 79 GLU A C 1
ATOM 591 O O . GLU A 1 79 ? 6.125 7.719 7.582 1 98.06 79 GLU A O 1
ATOM 596 N N . ILE A 1 80 ? 6.75 9.711 6.754 1 98.88 80 ILE A N 1
ATOM 597 C CA . ILE A 1 80 ? 5.402 10.25 6.629 1 98.88 80 ILE A CA 1
ATOM 598 C C . ILE A 1 80 ? 4.984 10.258 5.16 1 98.88 80 ILE A C 1
ATOM 600 O O . ILE A 1 80 ? 5.801 10.547 4.277 1 98.88 80 ILE A O 1
ATOM 604 N N . PHE A 1 81 ? 3.775 9.891 4.895 1 98.88 81 PHE A N 1
ATOM 605 C CA . PHE A 1 81 ? 3.193 9.906 3.559 1 98.88 81 PHE A CA 1
ATOM 606 C C . PHE A 1 81 ? 1.899 10.711 3.543 1 98.88 81 PHE A C 1
ATOM 608 O O . PHE A 1 81 ? 0.995 10.461 4.34 1 98.88 81 PHE A O 1
ATOM 615 N N . VAL A 1 82 ? 1.838 11.789 2.713 1 98.94 82 VAL A N 1
ATOM 616 C CA . VAL A 1 82 ? 0.657 12.625 2.525 1 98.94 82 VAL A CA 1
ATOM 617 C C . VAL A 1 82 ? 0.123 12.453 1.105 1 98.94 82 VAL A C 1
ATOM 619 O O . VAL A 1 82 ? 0.816 12.758 0.134 1 98.94 82 VAL A O 1
ATOM 622 N N . HIS A 1 83 ? -1.093 11.953 0.923 1 98.81 83 HIS A N 1
ATOM 623 C CA . HIS A 1 83 ? -1.733 11.641 -0.349 1 98.81 83 HIS A CA 1
ATOM 624 C C . HIS A 1 83 ? -3.016 12.445 -0.534 1 98.81 83 HIS A C 1
ATOM 626 O O . HIS A 1 83 ? -4.043 12.125 0.069 1 98.81 83 HIS A O 1
ATOM 632 N N . PHE A 1 84 ? -2.969 13.477 -1.438 1 98.81 84 PHE A N 1
ATOM 633 C CA . PHE A 1 84 ? -4.16 14.305 -1.617 1 98.81 84 PHE A CA 1
ATOM 634 C C . PHE A 1 84 ? -5.215 13.555 -2.424 1 98.81 84 PHE A C 1
ATOM 636 O O . PHE A 1 84 ? -4.969 13.164 -3.564 1 98.81 84 PHE A O 1
ATOM 643 N N . GLY A 1 85 ? -6.402 13.375 -1.755 1 98.38 85 GLY A N 1
ATOM 644 C CA . GLY A 1 85 ? -7.539 12.812 -2.471 1 98.38 85 GLY A CA 1
ATOM 645 C C . GLY A 1 85 ? -7.336 11.367 -2.875 1 98.38 85 GLY A C 1
ATOM 646 O O . GLY A 1 85 ? -6.352 10.734 -2.479 1 98.38 85 GLY A O 1
ATOM 647 N N . ILE A 1 86 ? -8.328 10.859 -3.518 1 97.44 86 ILE A N 1
ATOM 648 C CA . ILE A 1 86 ? -8.336 9.5 -4.035 1 97.44 86 ILE A CA 1
ATOM 649 C C . ILE A 1 86 ? -8.688 9.508 -5.52 1 97.44 86 ILE A C 1
ATOM 651 O O . ILE A 1 86 ? -9.633 10.195 -5.934 1 97.44 86 ILE A O 1
ATOM 655 N N . ASN A 1 87 ? -7.875 8.68 -6.32 1 94.38 87 ASN A N 1
ATOM 656 C CA . ASN A 1 87 ? -8.055 8.547 -7.762 1 94.38 87 ASN A CA 1
ATOM 657 C C . ASN A 1 87 ? -7.953 9.898 -8.469 1 94.38 87 ASN A C 1
ATOM 659 O O . ASN A 1 87 ? -8.844 10.273 -9.227 1 94.38 87 ASN A O 1
ATOM 663 N N . THR A 1 88 ? -6.836 10.609 -8.227 1 96.19 88 THR A N 1
ATOM 664 C CA . THR A 1 88 ? -6.562 11.891 -8.859 1 96.19 88 THR A CA 1
ATOM 665 C C . THR A 1 88 ? -5.523 11.734 -9.969 1 96.19 88 THR A C 1
ATOM 667 O O . THR A 1 88 ? -5.238 12.688 -10.695 1 96.19 88 THR A O 1
ATOM 670 N N . LEU A 1 89 ? -5.016 10.586 -10.164 1 92.38 89 LEU A N 1
ATOM 671 C CA . LEU A 1 89 ? -3.996 10.312 -11.172 1 92.38 89 LEU A CA 1
ATOM 672 C C . LEU A 1 89 ? -4.492 10.68 -12.57 1 92.38 89 LEU A C 1
ATOM 674 O O . LEU A 1 89 ? -3.721 11.164 -13.398 1 92.38 89 LEU A O 1
ATOM 678 N N . ASN A 1 90 ? -5.719 10.453 -12.852 1 91.81 90 ASN A N 1
ATOM 679 C CA . ASN A 1 90 ? -6.312 10.672 -14.172 1 91.81 90 ASN A CA 1
ATOM 680 C C . ASN A 1 90 ? -6.328 12.148 -14.539 1 91.81 90 ASN A C 1
ATOM 682 O O . ASN A 1 90 ? -6.535 12.5 -15.703 1 91.81 90 ASN A O 1
ATOM 686 N N . LEU A 1 91 ? -6.125 13.055 -13.586 1 96.88 91 LEU A N 1
ATOM 687 C CA . LEU A 1 91 ? -6.129 14.492 -13.836 1 96.88 91 LEU A CA 1
ATOM 688 C C . LEU A 1 91 ? -4.789 14.945 -14.414 1 96.88 91 LEU A C 1
ATOM 690 O O . LEU A 1 91 ? -4.645 16.094 -14.82 1 96.88 91 LEU A O 1
ATOM 694 N N . ASN A 1 92 ? -3.82 14.086 -14.375 1 96.06 92 ASN A N 1
ATOM 695 C CA . ASN A 1 92 ? -2.508 14.32 -14.969 1 96.06 92 ASN A CA 1
ATOM 696 C C . ASN A 1 92 ? -1.876 15.602 -14.43 1 96.06 92 ASN A C 1
ATOM 698 O O . ASN A 1 92 ? -1.33 16.391 -15.195 1 96.06 92 ASN A O 1
ATOM 702 N N . GLY A 1 93 ? -2.078 15.891 -13.211 1 98.06 93 GLY A N 1
ATOM 703 C CA . GLY A 1 93 ? -1.419 17.016 -12.562 1 98.06 93 GLY A CA 1
ATOM 704 C C . GLY A 1 93 ? -2.252 18.281 -12.562 1 98.06 93 GLY A C 1
ATOM 705 O O . GLY A 1 93 ? -1.887 19.266 -11.922 1 98.06 93 GLY A O 1
ATOM 706 N N . LYS A 1 94 ? -3.406 18.234 -13.344 1 98.56 94 LYS A N 1
ATOM 707 C CA . LYS A 1 94 ? -4.273 19.406 -13.312 1 98.56 94 LYS A CA 1
ATOM 708 C C . LYS A 1 94 ? -4.836 19.641 -11.914 1 98.56 94 LYS A C 1
ATOM 710 O O . LYS A 1 94 ? -5.301 18.703 -11.258 1 98.56 94 LYS A O 1
ATOM 715 N N . GLY A 1 95 ? -4.695 20.875 -11.469 1 98.69 95 GLY A N 1
ATOM 716 C CA . GLY A 1 95 ? -5.164 21.234 -10.141 1 98.69 95 GLY A CA 1
ATOM 717 C C . GLY A 1 95 ? -4.059 21.234 -9.102 1 98.69 95 GLY A C 1
ATOM 718 O O . GLY A 1 95 ? -4.277 21.625 -7.949 1 98.69 95 GLY A O 1
ATOM 719 N N . PHE A 1 96 ? -2.889 20.859 -9.523 1 98.88 96 PHE A N 1
ATOM 720 C CA . PHE A 1 96 ? -1.742 20.781 -8.625 1 98.88 96 PHE A CA 1
ATOM 721 C C . PHE A 1 96 ? -0.589 21.625 -9.148 1 98.88 96 PHE A C 1
ATOM 723 O O . PHE A 1 96 ? -0.31 21.641 -10.344 1 98.88 96 PHE A O 1
ATOM 730 N N . THR A 1 97 ? 0.022 22.359 -8.234 1 98.75 97 THR A N 1
ATOM 731 C CA . THR A 1 97 ? 1.247 23.094 -8.547 1 98.75 97 THR A CA 1
ATOM 732 C C . THR A 1 97 ? 2.352 22.734 -7.551 1 98.75 97 THR A C 1
ATOM 734 O O . THR A 1 97 ? 2.256 23.047 -6.367 1 98.75 97 THR A O 1
ATOM 737 N N . ARG A 1 98 ? 3.373 22.078 -8.031 1 98.5 98 ARG A N 1
ATOM 738 C CA . ARG A 1 98 ? 4.504 21.688 -7.203 1 98.5 98 ARG A CA 1
ATOM 739 C C . ARG A 1 98 ? 5.332 22.891 -6.781 1 98.5 98 ARG A C 1
ATOM 741 O O . ARG A 1 98 ? 5.676 23.734 -7.613 1 98.5 98 ARG A O 1
ATOM 748 N N . VAL A 1 99 ? 5.621 23.047 -5.473 1 98.69 99 VAL A N 1
ATOM 749 C CA . VAL A 1 99 ? 6.391 24.172 -4.949 1 98.69 99 VAL A CA 1
ATOM 750 C C . VAL A 1 99 ? 7.77 23.703 -4.508 1 98.69 99 VAL A C 1
ATOM 752 O O . VAL A 1 9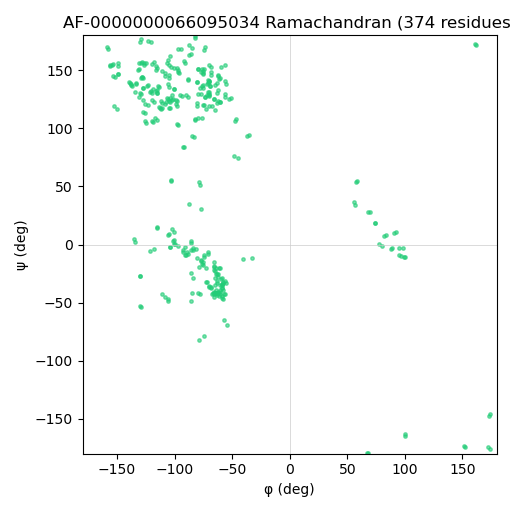9 ? 8.789 24.297 -4.859 1 98.69 99 VAL A O 1
ATOM 755 N N . ALA A 1 100 ? 7.844 22.562 -3.789 1 98.5 100 ALA A N 1
ATOM 756 C CA . ALA A 1 100 ? 9.094 22.047 -3.256 1 98.5 100 ALA A CA 1
ATOM 757 C C . ALA A 1 100 ? 9.719 21.016 -4.211 1 98.5 100 ALA A C 1
ATOM 759 O O . ALA A 1 100 ? 9.062 20.578 -5.152 1 98.5 100 ALA A O 1
ATOM 760 N N . GLU A 1 101 ? 11.008 20.656 -3.934 1 97.75 101 GLU A N 1
ATOM 761 C CA . GLU A 1 101 ? 11.727 19.672 -4.746 1 97.75 101 GLU A CA 1
ATOM 762 C C . GLU A 1 101 ? 12.07 18.422 -3.934 1 97.75 101 GLU A C 1
ATOM 764 O O . GLU A 1 101 ? 12.227 18.5 -2.715 1 97.75 101 GLU A O 1
ATOM 769 N N . GLU A 1 102 ? 12.164 17.344 -4.641 1 98.06 102 GLU A N 1
ATOM 770 C CA . GLU A 1 102 ? 12.617 16.109 -4.008 1 98.06 102 GLU A CA 1
ATOM 771 C C . GLU A 1 102 ? 14.039 16.266 -3.467 1 98.06 102 GLU A C 1
ATOM 773 O O . GLU A 1 102 ? 14.867 16.938 -4.074 1 98.06 102 GLU A O 1
ATOM 778 N N . GLY A 1 103 ? 14.273 15.641 -2.295 1 97.88 103 GLY A N 1
ATOM 779 C CA . GLY A 1 103 ? 15.625 15.547 -1.766 1 97.88 103 GLY A CA 1
ATOM 780 C C . GLY A 1 103 ? 16 16.734 -0.892 1 97.88 103 GLY A C 1
ATOM 781 O O . GLY A 1 103 ? 17.078 16.75 -0.297 1 97.88 103 GLY A O 1
ATOM 782 N N . ILE A 1 104 ? 15.18 17.688 -0.756 1 98.12 104 ILE A N 1
ATOM 783 C CA . ILE A 1 104 ? 15.523 18.875 0.029 1 98.12 104 ILE A CA 1
ATOM 784 C C . ILE A 1 104 ? 14.953 18.734 1.44 1 98.12 104 ILE A C 1
ATOM 786 O O . ILE A 1 104 ? 13.969 18.031 1.655 1 98.12 104 ILE A O 1
ATOM 790 N N . ASN A 1 105 ? 15.68 19.328 2.359 1 98.62 105 ASN A N 1
ATOM 791 C CA . ASN A 1 105 ? 15.156 19.469 3.715 1 98.62 105 ASN A CA 1
ATOM 792 C C . ASN A 1 105 ? 14.102 20.562 3.803 1 98.62 105 ASN A C 1
ATOM 794 O O . ASN A 1 105 ? 14.258 21.625 3.207 1 98.62 105 ASN A O 1
ATOM 798 N N . VAL A 1 106 ? 12.992 20.297 4.477 1 98.88 106 VAL A N 1
ATOM 799 C CA . VAL A 1 106 ? 11.938 21.281 4.695 1 98.88 106 VAL A CA 1
ATOM 800 C C . VAL A 1 106 ? 11.656 21.406 6.191 1 98.88 106 VAL A C 1
ATOM 802 O O . VAL A 1 106 ? 11.922 20.484 6.961 1 98.88 106 VAL A O 1
ATOM 805 N N . LYS A 1 107 ? 11.133 22.531 6.582 1 98.69 107 LYS A N 1
ATOM 806 C CA . LYS A 1 107 ? 10.656 22.781 7.938 1 98.69 107 LYS A CA 1
ATOM 807 C C . LYS A 1 107 ? 9.148 22.578 8.039 1 98.69 107 LYS A C 1
ATOM 809 O O . LYS A 1 107 ? 8.43 22.766 7.055 1 98.69 107 LYS A O 1
ATOM 814 N N . GLN A 1 108 ? 8.766 22.188 9.227 1 98.75 108 GLN A N 1
ATOM 815 C CA . GLN A 1 108 ? 7.336 22.062 9.5 1 98.75 108 GLN A CA 1
ATOM 816 C C . GLN A 1 108 ? 6.59 23.328 9.094 1 98.75 108 GLN A C 1
ATOM 818 O O . GLN A 1 108 ? 6.996 24.438 9.453 1 98.75 108 GLN A O 1
ATOM 823 N N . GLY A 1 109 ? 5.527 23.203 8.25 1 98.81 109 GLY A N 1
ATOM 824 C CA . GLY A 1 109 ? 4.703 24.328 7.859 1 98.81 109 GLY A CA 1
ATOM 825 C C . GLY A 1 109 ? 5.066 24.891 6.496 1 98.81 109 GLY A C 1
ATOM 826 O O . GLY A 1 109 ? 4.328 25.703 5.938 1 98.81 109 GLY A O 1
ATOM 827 N N . GLU A 1 110 ? 6.176 24.484 5.898 1 98.88 110 GLU A N 1
ATOM 828 C CA . GLU A 1 110 ? 6.551 24.953 4.562 1 98.88 110 GLU A CA 1
ATOM 829 C C . GLU A 1 110 ? 5.629 24.359 3.498 1 98.88 110 GLU A C 1
ATOM 831 O O . GLU A 1 110 ? 5.258 23.188 3.574 1 98.88 110 GLU A O 1
ATOM 836 N N . VAL A 1 111 ? 5.277 25.188 2.486 1 98.94 111 VAL A N 1
ATOM 837 C CA . VAL A 1 111 ? 4.391 24.75 1.41 1 98.94 111 VAL A CA 1
ATOM 838 C C . VAL A 1 111 ? 5.121 23.75 0.51 1 98.94 111 VAL A C 1
ATOM 840 O O . VAL A 1 111 ? 6.234 24.031 0.052 1 98.94 111 VAL A O 1
ATOM 843 N N . ILE A 1 112 ? 4.484 22.625 0.228 1 98.94 112 ILE A N 1
ATOM 844 C CA . ILE A 1 112 ? 5.043 21.609 -0.655 1 98.94 112 ILE A CA 1
ATOM 845 C C . ILE A 1 112 ? 4.316 21.641 -1.997 1 98.94 112 ILE A C 1
ATOM 847 O O . ILE A 1 112 ? 4.949 21.609 -3.055 1 98.94 112 ILE A O 1
ATOM 851 N N . ILE A 1 113 ? 3 21.688 -1.992 1 98.88 113 ILE A N 1
ATOM 852 C CA . ILE A 1 113 ? 2.137 21.672 -3.168 1 98.88 113 ILE A CA 1
ATOM 853 C C . ILE A 1 113 ? 0.981 22.656 -2.977 1 98.88 113 ILE A C 1
ATOM 855 O O . ILE A 1 113 ? 0.4 22.734 -1.892 1 98.88 113 ILE A O 1
ATOM 859 N N . ARG A 1 114 ? 0.653 23.359 -4.043 1 98.88 114 ARG A N 1
ATOM 860 C CA . ARG A 1 114 ? -0.561 24.172 -4.062 1 98.88 114 ARG A CA 1
ATOM 861 C C . ARG A 1 114 ? -1.666 23.484 -4.855 1 98.88 114 ARG A C 1
ATOM 863 O O . ARG A 1 114 ? -1.389 22.734 -5.797 1 98.88 114 ARG A O 1
ATOM 870 N N . LEU A 1 115 ? -2.895 23.781 -4.508 1 98.88 115 LEU A N 1
ATOM 871 C CA . LEU A 1 115 ? -4.059 23.078 -5.047 1 98.88 115 LEU A CA 1
ATOM 872 C C . LEU A 1 115 ? -5.082 24.078 -5.594 1 98.88 115 LEU A C 1
ATOM 874 O O . LEU A 1 115 ? -5.281 25.141 -5.016 1 98.88 115 LEU A O 1
ATOM 878 N N . ASP A 1 116 ? -5.707 23.703 -6.637 1 98.88 116 ASP A N 1
ATOM 879 C CA . ASP A 1 116 ? -7.02 24.234 -7 1 98.88 116 ASP A CA 1
ATOM 880 C C . ASP A 1 116 ? -8.141 23.344 -6.445 1 98.88 116 ASP A C 1
ATOM 882 O O . ASP A 1 116 ? -8.68 22.5 -7.16 1 98.88 116 ASP A O 1
ATOM 886 N N . LEU A 1 117 ? -8.445 23.625 -5.18 1 98.81 117 LEU A N 1
ATOM 887 C CA . LEU A 1 117 ? -9.336 22.719 -4.461 1 98.81 117 LEU A CA 1
ATOM 888 C C . LEU A 1 117 ? -10.711 22.672 -5.117 1 98.81 117 LEU A C 1
ATOM 890 O O . LEU A 1 117 ? -11.336 21.609 -5.176 1 98.81 117 LEU A O 1
ATOM 894 N N . GLU A 1 118 ? -11.25 23.781 -5.543 1 98.62 118 GLU A N 1
ATOM 895 C CA . GLU A 1 118 ? -12.555 23.797 -6.195 1 98.62 118 GLU A CA 1
ATOM 896 C C . GLU A 1 118 ? -12.562 22.906 -7.438 1 98.62 118 GLU A C 1
ATOM 898 O O . GLU A 1 118 ? -13.484 22.125 -7.637 1 98.62 118 GLU A O 1
ATOM 903 N N . TYR A 1 119 ? -11.539 23.062 -8.242 1 98.81 119 TYR A N 1
ATOM 904 C CA . TYR A 1 119 ? -11.406 22.203 -9.414 1 98.81 119 TYR A CA 1
ATOM 905 C C . TYR A 1 119 ? -11.336 20.734 -9.016 1 98.81 119 TYR A C 1
ATOM 907 O O . TYR A 1 119 ? -12 19.891 -9.617 1 98.81 119 TYR A O 1
ATOM 915 N N . LEU A 1 120 ? -10.562 20.438 -8 1 98.69 120 LEU A N 1
ATOM 916 C CA . LEU A 1 120 ? -10.32 19.047 -7.586 1 98.69 120 LEU A CA 1
ATOM 917 C C . LEU A 1 120 ? -11.586 18.438 -7.008 1 98.69 120 LEU A C 1
ATOM 919 O O . LEU A 1 120 ? -11.852 17.25 -7.211 1 98.69 120 LEU A O 1
ATOM 923 N N . LYS A 1 121 ? -12.367 19.234 -6.273 1 98.31 121 LYS A N 1
ATOM 924 C CA . LYS A 1 121 ? -13.641 18.766 -5.746 1 98.31 121 LYS A CA 1
ATOM 925 C C . LYS A 1 121 ? -14.562 18.312 -6.875 1 98.31 121 LYS A C 1
ATOM 927 O O . LYS A 1 121 ? -15.305 17.344 -6.73 1 98.31 121 LYS A O 1
ATOM 932 N N . GLU A 1 122 ? -14.461 18.969 -7.973 1 98.12 122 GLU A N 1
ATOM 933 C CA . GLU A 1 122 ? -15.375 18.734 -9.086 1 98.12 122 GLU A CA 1
ATOM 934 C C . GLU A 1 122 ? -14.898 17.578 -9.953 1 98.12 122 GLU A C 1
ATOM 936 O O . GLU A 1 122 ? -15.711 16.891 -10.586 1 98.12 122 GLU A O 1
ATOM 941 N N . HIS A 1 123 ? -13.617 17.297 -9.945 1 97.94 123 HIS A N 1
ATOM 942 C CA . HIS A 1 123 ? -13.109 16.438 -11.008 1 97.94 123 HIS A CA 1
ATOM 943 C C . HIS A 1 123 ? -12.461 15.18 -10.445 1 97.94 123 HIS A C 1
ATOM 945 O O . HIS A 1 123 ? -12.094 14.281 -11.195 1 97.94 123 HIS A O 1
ATOM 951 N N . SER A 1 124 ? -12.305 15.016 -9.133 1 97.06 124 SER A N 1
ATOM 952 C CA . SER A 1 124 ? -11.734 13.82 -8.523 1 97.06 124 SER A CA 1
ATOM 953 C C . SER A 1 124 ? -12.82 12.945 -7.91 1 97.06 124 SER A C 1
ATOM 955 O O . SER A 1 124 ? -13.938 13.406 -7.664 1 97.06 124 SER A O 1
ATOM 957 N N . GLU A 1 125 ? -12.484 11.664 -7.648 1 96.19 125 GLU A N 1
ATOM 958 C CA . GLU A 1 125 ? -13.414 10.773 -6.953 1 96.19 125 GLU A CA 1
ATOM 959 C C . GLU A 1 125 ? -13.641 11.234 -5.512 1 96.19 125 GLU A C 1
ATOM 961 O O . GLU A 1 125 ? -14.766 11.203 -5.016 1 96.19 125 GLU A O 1
ATOM 966 N N . SER A 1 126 ? -12.617 11.555 -4.852 1 98.38 126 SER A N 1
ATOM 967 C CA . SER A 1 126 ? -12.688 12.062 -3.484 1 98.38 126 SER A CA 1
ATOM 968 C C . SER A 1 126 ? -11.508 12.977 -3.176 1 98.38 126 SER A C 1
ATOM 970 O O . SER A 1 126 ? -10.383 12.711 -3.609 1 98.38 126 SER A O 1
ATOM 972 N N . VAL A 1 127 ? -11.727 14.039 -2.377 1 98.81 127 VAL A N 1
ATOM 973 C CA . VAL A 1 127 ? -10.648 14.938 -1.985 1 98.81 127 VAL A CA 1
ATOM 974 C C . VAL A 1 127 ? -10.164 14.578 -0.581 1 98.81 127 VAL A C 1
ATOM 976 O O . VAL A 1 127 ? -9.242 15.211 -0.058 1 98.81 127 VAL A O 1
ATOM 979 N N . ILE A 1 128 ? -10.766 13.516 0.083 1 98.88 128 ILE A N 1
ATOM 980 C CA . ILE A 1 128 ? -10.305 13.07 1.396 1 98.88 128 ILE A CA 1
ATOM 981 C C . ILE A 1 128 ? -8.82 12.727 1.336 1 98.88 128 ILE A C 1
ATOM 983 O O . ILE A 1 128 ? -8.391 11.953 0.477 1 98.88 128 ILE A O 1
ATOM 987 N N . THR A 1 129 ? -7.996 13.281 2.199 1 98.94 129 THR A N 1
ATOM 988 C CA . THR A 1 129 ? -6.543 13.273 2.115 1 98.94 129 THR A CA 1
ATOM 989 C C . THR A 1 129 ? -5.938 12.484 3.273 1 98.94 129 THR A C 1
ATOM 991 O O . THR A 1 129 ? -5.914 12.961 4.41 1 98.94 129 THR A O 1
ATOM 994 N N . PRO A 1 130 ? -5.406 11.297 3.039 1 98.94 130 PRO A N 1
ATOM 995 C CA . PRO A 1 130 ? -4.715 10.523 4.07 1 98.94 130 PRO A CA 1
ATOM 996 C C . PRO A 1 130 ? -3.371 11.125 4.465 1 98.94 130 PRO A C 1
ATOM 998 O O . PRO A 1 130 ? -2.645 11.641 3.611 1 98.94 130 PRO A O 1
ATOM 1001 N N . VAL A 1 131 ? -3.049 11.133 5.734 1 98.94 131 VAL A N 1
ATOM 1002 C CA . VAL A 1 131 ? -1.77 11.461 6.359 1 98.94 131 VAL A CA 1
ATOM 1003 C C . VAL A 1 131 ? -1.323 10.305 7.254 1 98.94 131 VAL A C 1
ATOM 1005 O O . VAL A 1 131 ? -1.887 10.086 8.328 1 98.94 131 VAL A O 1
ATOM 1008 N N . VAL A 1 132 ? -0.293 9.547 6.762 1 98.88 132 VAL A N 1
ATOM 1009 C CA . VAL A 1 132 ? -0.034 8.289 7.461 1 98.88 132 VAL A CA 1
ATOM 1010 C C . VAL A 1 132 ? 1.457 8.164 7.762 1 98.88 132 VAL A C 1
ATOM 1012 O O . VAL A 1 132 ? 2.287 8.781 7.09 1 98.88 132 VAL A O 1
ATOM 1015 N N . ILE A 1 133 ? 1.784 7.457 8.867 1 98.75 133 ILE A N 1
ATOM 1016 C CA . ILE A 1 133 ? 3.123 6.953 9.156 1 98.75 133 ILE A CA 1
ATOM 1017 C C . ILE A 1 133 ? 3.352 5.641 8.406 1 98.75 133 ILE A C 1
ATOM 1019 O O . ILE A 1 133 ? 2.797 4.602 8.773 1 98.75 133 ILE A O 1
ATOM 1023 N N . ALA A 1 134 ? 4.184 5.691 7.383 1 97.38 134 ALA A N 1
ATOM 1024 C CA . ALA A 1 134 ? 4.355 4.562 6.473 1 97.38 134 ALA A CA 1
ATOM 1025 C C . ALA A 1 134 ? 5.086 3.41 7.16 1 97.38 134 ALA A C 1
ATOM 1027 O O . ALA A 1 134 ? 4.809 2.24 6.887 1 97.38 134 ALA A O 1
ATOM 1028 N N . ASN A 1 135 ? 6.094 3.73 8.055 1 95.62 135 ASN A N 1
ATOM 1029 C CA . ASN A 1 135 ? 6.809 2.697 8.797 1 95.62 135 ASN A CA 1
ATOM 1030 C C . ASN A 1 135 ? 6.324 2.613 10.242 1 95.62 135 ASN A C 1
ATOM 1032 O O . ASN A 1 135 ? 7.129 2.648 11.172 1 95.62 135 ASN A O 1
ATOM 1036 N N . SER A 1 136 ? 4.992 2.43 10.391 1 96.56 136 SER A N 1
ATOM 1037 C CA . SER A 1 136 ? 4.34 2.451 11.695 1 96.56 136 SER A CA 1
ATOM 1038 C C . SER A 1 136 ? 4.809 1.292 12.562 1 96.56 136 SER A C 1
ATOM 1040 O O . SER A 1 136 ? 4.734 1.362 13.797 1 96.56 136 SER A O 1
ATOM 1042 N N . ASP A 1 137 ? 5.309 0.234 12.008 1 91.5 137 ASP A N 1
ATOM 1043 C CA . ASP A 1 137 ? 5.805 -0.913 12.758 1 91.5 137 ASP A CA 1
ATOM 1044 C C . ASP A 1 137 ? 7.148 -0.598 13.414 1 91.5 137 ASP A C 1
ATOM 1046 O O . ASP A 1 137 ? 7.621 -1.354 14.266 1 91.5 137 ASP A O 1
ATOM 1050 N N . GLU A 1 138 ? 7.727 0.492 13.062 1 93.69 138 GLU A N 1
ATOM 1051 C CA . GLU A 1 138 ? 9.047 0.85 13.586 1 93.69 138 GLU A CA 1
ATOM 1052 C C . GLU A 1 138 ? 8.938 1.943 14.641 1 93.69 138 GLU A C 1
ATOM 1054 O O . GLU A 1 138 ? 9.953 2.514 15.055 1 93.69 138 GLU A O 1
ATOM 1059 N N . VAL A 1 139 ? 7.672 2.287 15.086 1 96.06 139 VAL A N 1
ATOM 1060 C CA . VAL A 1 139 ? 7.492 3.305 16.109 1 96.06 139 VAL A CA 1
ATOM 1061 C C . VAL A 1 139 ? 6.805 2.691 17.328 1 96.06 139 VAL A C 1
ATOM 1063 O O . VAL A 1 139 ? 6.16 1.645 17.234 1 96.06 139 VAL A O 1
ATOM 1066 N N . SER A 1 140 ? 6.984 3.264 18.484 1 95.88 140 SER A N 1
ATOM 1067 C CA . SER A 1 140 ? 6.488 2.713 19.75 1 95.88 140 SER A CA 1
ATOM 1068 C C . SER A 1 140 ? 4.992 2.971 19.906 1 95.88 140 SER A C 1
ATOM 1070 O O . SER A 1 140 ? 4.262 2.115 20.422 1 95.88 140 SER A O 1
ATOM 1072 N N . SER A 1 141 ? 4.586 4.191 19.547 1 97.38 141 SER A N 1
ATOM 1073 C CA . SER A 1 141 ? 3.168 4.512 19.672 1 97.38 141 SER A CA 1
ATOM 1074 C C . SER A 1 141 ? 2.777 5.645 18.719 1 97.38 141 SER A C 1
ATOM 1076 O O . SER A 1 141 ? 3.631 6.43 18.297 1 97.38 141 SER A O 1
ATOM 1078 N N . ILE A 1 142 ? 1.5 5.641 18.359 1 98.44 142 ILE A N 1
ATOM 1079 C CA . ILE A 1 142 ? 0.877 6.699 17.578 1 98.44 142 ILE A CA 1
ATOM 1080 C C . ILE A 1 142 ? -0.402 7.168 18.266 1 98.44 142 ILE A C 1
ATOM 1082 O O . ILE A 1 142 ? -1.221 6.352 18.688 1 98.44 142 ILE A O 1
ATOM 1086 N N . GLU A 1 143 ? -0.503 8.469 18.422 1 98.69 143 GLU A N 1
ATOM 1087 C CA . GLU A 1 143 ? -1.735 9.086 18.891 1 98.69 143 GLU A CA 1
ATOM 1088 C C . GLU A 1 143 ? -2.365 9.953 17.812 1 98.69 143 GLU A C 1
ATOM 1090 O O . GLU A 1 143 ? -1.665 10.688 17.109 1 98.69 143 GLU A O 1
ATOM 1095 N N . TYR A 1 144 ? -3.715 9.805 17.672 1 98.75 144 TYR A N 1
ATOM 1096 C CA . TYR A 1 144 ? -4.512 10.602 16.734 1 98.75 144 TYR A CA 1
ATOM 1097 C C . TYR A 1 144 ? -5.098 11.828 17.438 1 98.75 144 TYR A C 1
ATOM 1099 O O . TYR A 1 144 ? -5.676 11.711 18.516 1 98.75 144 TYR A O 1
ATOM 1107 N N . SER A 1 145 ? -4.883 12.992 16.875 1 98.62 145 SER A N 1
ATOM 1108 C CA . SER A 1 145 ? -5.652 14.164 17.266 1 98.62 145 SER A CA 1
ATOM 1109 C C . SER A 1 145 ? -6.707 14.516 16.234 1 98.62 145 SER A C 1
ATOM 1111 O O . SER A 1 145 ? -6.375 14.789 15.07 1 98.62 145 SER A O 1
ATOM 1113 N N . PHE A 1 146 ? -8.008 14.578 16.609 1 98.62 146 PHE A N 1
ATOM 1114 C CA . PHE A 1 146 ? -9.109 14.789 15.672 1 98.62 146 PHE A CA 1
ATOM 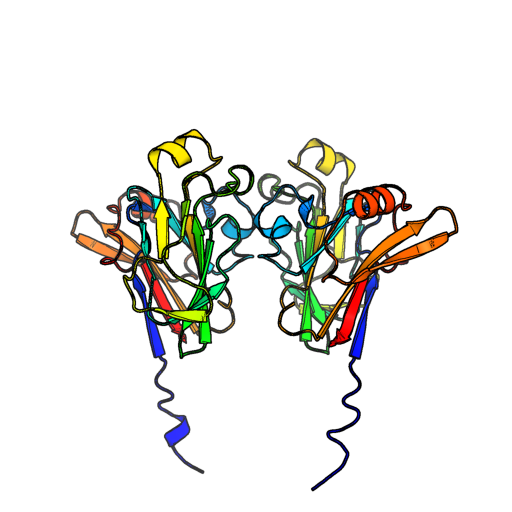1115 C C . PHE A 1 146 ? -9.57 16.234 15.695 1 98.62 146 PHE A C 1
ATOM 1117 O O . PHE A 1 146 ? -10.562 16.594 15.055 1 98.62 146 PHE A O 1
ATOM 1124 N N . GLY A 1 147 ? -8.789 17.094 16.359 1 98.31 147 GLY A N 1
ATOM 1125 C CA . GLY A 1 147 ? -9.195 18.484 16.562 1 98.31 147 GLY A CA 1
ATOM 1126 C C . GLY A 1 147 ? -9.773 18.734 17.938 1 98.31 147 GLY A C 1
ATOM 1127 O O . GLY A 1 147 ? -9.5 18 18.891 1 98.31 147 GLY A O 1
ATOM 1128 N N . ARG A 1 148 ? -10.438 19.875 18.047 1 98.19 148 ARG A N 1
ATOM 1129 C CA . ARG A 1 148 ? -10.953 20.312 19.359 1 98.19 148 ARG A CA 1
ATOM 1130 C C . ARG A 1 148 ? -12.461 20.109 19.438 1 98.19 148 ARG A C 1
ATOM 1132 O O . ARG A 1 148 ? -13.18 20.328 18.453 1 98.19 148 ARG A O 1
ATOM 1139 N N . LEU A 1 149 ? -12.852 19.781 20.641 1 97 149 LEU A N 1
ATOM 1140 C CA . LEU A 1 149 ? -14.281 19.672 20.938 1 97 149 LEU A CA 1
ATOM 1141 C C . LEU A 1 149 ? -14.875 21.031 21.234 1 97 149 LEU A C 1
ATOM 1143 O O . LEU A 1 149 ? -14.164 22.047 21.234 1 97 149 LEU A O 1
ATOM 1147 N N . GLU A 1 150 ? -16.172 21 21.453 1 95.5 150 GLU A N 1
ATOM 1148 C CA . GLU A 1 150 ? -16.891 22.25 21.75 1 95.5 150 GLU A CA 1
ATOM 1149 C C . GLU A 1 150 ? -16.266 22.969 22.953 1 95.5 150 GLU A C 1
ATOM 1151 O O . GLU A 1 150 ? -16.219 24.188 22.984 1 95.5 150 GLU A O 1
ATOM 1156 N N . ASN A 1 151 ? -15.742 22.281 23.906 1 95.75 151 ASN A N 1
ATOM 1157 C CA . ASN A 1 151 ? -15.148 22.875 25.094 1 95.75 151 ASN A CA 1
ATOM 1158 C C . ASN A 1 151 ? -13.688 23.25 24.875 1 95.75 151 ASN A C 1
ATOM 1160 O O . ASN A 1 151 ? -12.977 23.562 25.828 1 95.75 151 ASN A O 1
ATOM 1164 N N . ASP A 1 152 ? -13.188 23.062 23.672 1 94.44 152 ASP A N 1
ATOM 1165 C CA . ASP A 1 152 ? -11.875 23.484 23.203 1 94.44 152 ASP A CA 1
ATOM 1166 C C . ASP A 1 152 ? -10.789 22.5 23.609 1 94.44 152 ASP A C 1
ATOM 1168 O O . ASP A 1 152 ? -9.594 22.766 23.438 1 94.44 152 ASP A O 1
ATOM 1172 N N . SER A 1 153 ? -11.281 21.391 24.172 1 95.62 153 SER A N 1
ATOM 1173 C CA . SER A 1 153 ? -10.305 20.359 24.469 1 95.62 153 SER A CA 1
ATOM 1174 C C . SER A 1 153 ? -9.977 19.547 23.219 1 95.62 153 SER A C 1
ATOM 1176 O O . SER A 1 153 ? -10.852 19.25 22.406 1 95.62 153 SER A O 1
ATOM 1178 N N . GLU A 1 154 ? -8.695 19.25 23.125 1 96.5 154 GLU A N 1
ATOM 1179 C CA . GLU A 1 154 ? -8.281 18.391 22.016 1 96.5 154 GLU A CA 1
ATOM 1180 C C . GLU A 1 154 ? -8.789 16.969 22.203 1 96.5 154 GLU A C 1
ATOM 1182 O O . GLU A 1 154 ? -8.766 16.438 23.328 1 96.5 154 GLU A O 1
ATOM 1187 N N . TYR A 1 155 ? -9.289 16.391 21.172 1 98.5 155 TYR A N 1
ATOM 1188 C CA . TYR A 1 155 ? -9.727 15 21.234 1 98.5 155 TYR A CA 1
ATOM 1189 C C . TYR A 1 155 ? -8.648 14.062 20.688 1 98.5 155 TYR A C 1
ATOM 1191 O O . TYR A 1 155 ? -8.469 13.969 19.469 1 98.5 155 TYR A O 1
ATOM 1199 N N . ILE A 1 156 ? -7.953 13.383 21.641 1 98.31 156 ILE A N 1
ATOM 1200 C CA . ILE A 1 156 ? -6.797 12.562 21.312 1 98.31 156 ILE A CA 1
ATOM 1201 C C . ILE A 1 156 ? -7.098 11.102 21.641 1 98.31 156 ILE A C 1
ATOM 1203 O O . ILE A 1 156 ? -7.656 10.797 22.688 1 98.31 156 ILE A O 1
ATOM 1207 N N . LEU A 1 157 ? -6.824 10.227 20.75 1 98.56 157 LEU A N 1
ATOM 1208 C CA . LEU A 1 157 ? -7 8.789 20.922 1 98.56 157 LEU A CA 1
ATOM 1209 C C . LEU A 1 157 ? -5.727 8.031 20.547 1 98.56 157 LEU A C 1
ATOM 1211 O O . LEU A 1 157 ? -5.035 8.406 19.594 1 98.56 157 LEU A O 1
ATOM 1215 N N . SER A 1 158 ? -5.457 6.984 21.297 1 97.44 158 SER A N 1
ATOM 1216 C CA . SER A 1 158 ? -4.398 6.066 20.875 1 97.44 158 SER A CA 1
ATOM 1217 C C . SER A 1 158 ? -4.789 5.297 19.625 1 97.44 158 SER A C 1
ATOM 1219 O O . SER A 1 158 ? -5.953 4.93 19.453 1 97.44 158 SER A O 1
ATOM 1221 N N . SER A 1 159 ? -3.785 4.984 18.812 1 96.19 159 SER A N 1
ATOM 1222 C CA . SER A 1 159 ? -4.035 4.238 17.578 1 96.19 159 SER A CA 1
ATOM 1223 C C . SER A 1 159 ? -4.621 2.865 17.875 1 96.19 159 SER A C 1
ATOM 1225 O O . SER A 1 159 ? -5.246 2.252 17.016 1 96.19 159 SER A O 1
ATOM 1227 N N . SER A 1 160 ? -4.477 2.338 19.031 1 94.38 160 SER A N 1
ATOM 1228 C CA . SER A 1 160 ? -4.953 1.011 19.406 1 94.38 160 SER A CA 1
ATOM 1229 C C . SER A 1 160 ? -6.414 1.05 19.828 1 94.38 160 SER A C 1
ATOM 1231 O O . SER A 1 160 ? -7.02 0.006 20.078 1 94.38 160 SER A O 1
ATOM 1233 N N . THR A 1 161 ? -6.965 2.236 19.875 1 95.19 161 THR A N 1
ATOM 1234 C CA . THR A 1 161 ? -8.328 2.387 20.375 1 95.19 161 THR A CA 1
ATOM 1235 C C . THR A 1 161 ? -9.336 1.828 19.375 1 95.19 161 THR A C 1
ATOM 1237 O O . THR A 1 161 ? -9.258 2.129 18.172 1 95.19 161 THR A O 1
ATOM 1240 N N . VAL A 1 162 ? -10.234 0.958 19.859 1 94.31 162 VAL A N 1
ATOM 1241 C CA . VAL A 1 162 ? -11.359 0.479 19.062 1 94.31 162 VAL A CA 1
ATOM 1242 C C . VAL A 1 162 ? -12.398 1.589 18.922 1 94.31 162 VAL A C 1
ATOM 1244 O O . VAL A 1 162 ? -12.852 2.158 19.906 1 94.31 162 VAL A O 1
ATOM 1247 N N . LEU A 1 163 ? -12.758 1.864 17.688 1 96.62 163 LEU A N 1
ATOM 1248 C CA . LEU A 1 163 ? -13.672 2.971 17.422 1 96.62 163 LEU A CA 1
ATOM 1249 C C . LEU A 1 163 ? -15.125 2.537 17.609 1 96.62 163 LEU A C 1
ATOM 1251 O O . LEU A 1 163 ? -15.773 2.102 16.656 1 96.62 163 LEU A O 1
ATOM 1255 N N . THR A 1 164 ? -15.648 2.75 18.828 1 97 164 THR A N 1
ATOM 1256 C CA . THR A 1 164 ? -17.062 2.5 19.109 1 97 164 THR A CA 1
ATOM 1257 C C . THR A 1 164 ? -17.938 3.582 18.484 1 97 164 THR A C 1
ATOM 1259 O O . THR A 1 164 ? -17.422 4.59 17.984 1 97 164 THR A O 1
ATOM 1262 N N . GLU A 1 165 ? -19.203 3.375 18.484 1 96.62 165 GLU A N 1
ATOM 1263 C CA . GLU A 1 165 ? -20.141 4.375 17.969 1 96.62 165 GLU A CA 1
ATOM 1264 C C . GLU A 1 165 ? -20.031 5.68 18.75 1 96.62 165 GLU A C 1
ATOM 1266 O O . GLU A 1 165 ? -20.156 6.766 18.172 1 96.62 165 GLU A O 1
ATOM 1271 N N . GLU A 1 166 ? -19.859 5.551 20.016 1 97.38 166 GLU A N 1
ATOM 1272 C CA . GLU A 1 166 ? -19.719 6.734 20.844 1 97.38 166 GLU A CA 1
ATOM 1273 C C . GLU A 1 166 ? -18.484 7.535 20.469 1 97.38 166 GLU A C 1
ATOM 1275 O O . GLU A 1 166 ? -18.531 8.766 20.375 1 97.38 166 GLU A O 1
ATOM 1280 N N . ILE A 1 167 ? -17.391 6.848 20.219 1 97.69 167 ILE A N 1
ATOM 1281 C CA . ILE A 1 167 ? -16.141 7.496 19.844 1 97.69 167 ILE A CA 1
ATOM 1282 C C . ILE A 1 167 ? -16.297 8.164 18.484 1 97.69 167 ILE A C 1
ATOM 1284 O O . ILE A 1 167 ? -15.875 9.305 18.281 1 97.69 167 ILE A O 1
ATOM 1288 N N . ARG A 1 168 ? -16.984 7.48 17.562 1 97.5 168 ARG A N 1
ATOM 1289 C CA . ARG A 1 168 ? -17.219 8.023 16.219 1 97.5 168 ARG A CA 1
ATOM 1290 C C . ARG A 1 168 ? -18.078 9.289 16.297 1 97.5 168 ARG A C 1
ATOM 1292 O O . ARG A 1 168 ? -17.828 10.242 15.555 1 97.5 168 ARG A O 1
ATOM 1299 N N . HIS A 1 169 ? -19.016 9.258 17.156 1 97.5 169 HIS A N 1
ATOM 1300 C CA . HIS A 1 169 ? -19.875 10.43 17.359 1 97.5 169 HIS A CA 1
ATOM 1301 C C . HIS A 1 169 ? -19.062 11.602 17.906 1 97.5 169 HIS A C 1
ATOM 1303 O O . HIS A 1 169 ? -19.234 12.742 17.453 1 97.5 169 HIS A O 1
ATOM 1309 N N . LYS A 1 170 ? -18.203 11.32 18.812 1 97.5 170 LYS A N 1
ATOM 1310 C CA . LYS A 1 170 ? -17.359 12.383 19.375 1 97.5 170 LYS A CA 1
ATOM 1311 C C . LYS A 1 170 ? -16.422 12.953 18.312 1 97.5 170 LYS A C 1
ATOM 1313 O O . LYS A 1 170 ? -16.203 14.164 18.266 1 97.5 170 LYS A O 1
ATOM 1318 N N . ILE A 1 171 ? -15.859 12.109 17.5 1 98.06 171 ILE A N 1
ATOM 1319 C CA . ILE A 1 171 ? -15.008 12.562 16.406 1 98.06 171 ILE A CA 1
ATOM 1320 C C . ILE A 1 171 ? -15.781 13.516 15.508 1 98.06 171 ILE A C 1
ATOM 1322 O O . ILE A 1 171 ? -15.266 14.562 15.102 1 98.06 171 ILE A O 1
ATOM 1326 N N . SER A 1 172 ? -17.031 13.18 15.227 1 97.25 172 SER A N 1
ATOM 1327 C CA . SER A 1 172 ? -17.859 13.977 14.328 1 97.25 172 SER A CA 1
ATOM 1328 C C . SER A 1 172 ? -18.141 15.352 14.914 1 97.25 172 SER A C 1
ATOM 1330 O O . SER A 1 172 ? -18.5 16.281 14.188 1 97.25 172 SER A O 1
ATOM 1332 N N . GLN A 1 173 ? -17.984 15.523 16.203 1 97.69 173 GLN A N 1
ATOM 1333 C CA . GLN A 1 173 ? -18.312 16.766 16.875 1 97.69 173 GLN A CA 1
ATOM 1334 C C . GLN A 1 173 ? -17.094 17.688 16.969 1 97.69 173 GLN A C 1
ATOM 1336 O O . GLN A 1 173 ? -17.188 18.812 17.453 1 97.69 173 GLN A O 1
ATOM 1341 N N . THR A 1 174 ? -15.938 17.219 16.547 1 98.5 174 THR A N 1
ATOM 1342 C CA . THR A 1 174 ? -14.734 18.031 16.641 1 98.5 174 THR A CA 1
ATOM 1343 C C . THR A 1 174 ? -14.727 19.125 15.57 1 98.5 174 THR A C 1
ATOM 1345 O O . THR A 1 174 ? -15.328 18.953 14.508 1 98.5 174 THR A O 1
ATOM 1348 N N . LYS A 1 175 ? -14.125 20.219 15.852 1 98.44 175 LYS A N 1
ATOM 1349 C CA . LYS A 1 175 ? -13.945 21.328 14.906 1 98.44 175 LYS A CA 1
ATOM 1350 C C . LYS A 1 175 ? -12.844 21 13.898 1 98.44 175 LYS A C 1
ATOM 1352 O O . LYS A 1 175 ? -11.922 20.234 14.195 1 98.44 175 LYS A O 1
ATOM 1357 N N . PRO A 1 176 ? -12.961 21.562 12.688 1 98.62 176 PRO A N 1
ATOM 1358 C CA . PRO A 1 176 ? -11.891 21.359 11.711 1 98.62 176 PRO A CA 1
ATOM 1359 C C . PRO A 1 176 ? -10.539 21.875 12.203 1 98.62 176 PRO A C 1
ATOM 1361 O O . PRO A 1 176 ? -10.484 22.812 13 1 98.62 176 PRO A O 1
ATOM 1364 N N . VAL A 1 177 ? -9.43 21.297 11.711 1 98.88 177 VAL A N 1
ATOM 1365 C CA . VAL A 1 177 ? -8.07 21.719 12.039 1 98.88 177 VAL A CA 1
ATOM 1366 C C . VAL A 1 177 ? -7.594 22.766 11.023 1 98.88 177 VAL A C 1
ATOM 1368 O O . VAL A 1 177 ? -8.117 22.844 9.906 1 98.88 177 VAL A O 1
ATOM 1371 N N . ILE A 1 178 ? -6.641 23.562 11.438 1 98.75 178 ILE A N 1
ATOM 1372 C CA . ILE A 1 178 ? -6.016 24.578 10.602 1 98.75 178 ILE A CA 1
ATOM 1373 C C . ILE A 1 178 ? -4.613 24.125 10.195 1 98.75 178 ILE A C 1
ATOM 1375 O O . ILE A 1 178 ? -3.795 23.781 11.055 1 98.75 178 ILE A O 1
ATOM 1379 N N . ALA A 1 179 ? -4.375 24.109 8.867 1 98.88 179 ALA A N 1
ATOM 1380 C CA . ALA A 1 179 ? -3.07 23.719 8.336 1 98.88 179 ALA A CA 1
ATOM 1381 C C . ALA A 1 179 ? -1.954 24.562 8.93 1 98.88 179 ALA A C 1
ATOM 1383 O O . ALA A 1 179 ? -2.094 25.781 9.062 1 98.88 179 ALA A O 1
ATOM 1384 N N . GLY A 1 180 ? -0.835 23.906 9.273 1 98.5 180 GLY A N 1
ATOM 1385 C CA . GLY A 1 180 ? 0.331 24.625 9.766 1 98.5 180 GLY A CA 1
ATOM 1386 C C . GLY A 1 180 ? 0.223 25 11.234 1 98.5 180 GLY A C 1
ATOM 1387 O O . GLY A 1 180 ? 1.167 25.547 11.812 1 98.5 180 GLY A O 1
ATOM 1388 N N . LYS A 1 181 ? -0.861 24.688 11.906 1 97.94 181 LYS A N 1
ATOM 1389 C CA . LYS A 1 181 ? -1.077 25.141 13.281 1 97.94 181 LYS A CA 1
ATOM 1390 C C . LYS A 1 181 ? -1.466 23.969 14.188 1 97.94 181 LYS A C 1
ATOM 1392 O O . LYS A 1 181 ? -0.81 23.734 15.203 1 97.94 181 LYS A O 1
ATOM 1397 N N . ASP A 1 182 ? -2.477 23.203 13.859 1 98.69 182 ASP A N 1
ATOM 1398 C CA . ASP A 1 182 ? -3.059 22.219 14.758 1 98.69 182 ASP A CA 1
ATOM 1399 C C . ASP A 1 182 ? -2.338 20.875 14.633 1 98.69 182 ASP A C 1
ATOM 1401 O O . ASP A 1 182 ? -1.969 20.453 13.539 1 98.69 182 ASP A O 1
ATOM 1405 N N . LEU A 1 183 ? -2.164 20.203 15.734 1 98.38 183 LEU A N 1
ATOM 1406 C CA . LEU A 1 183 ? -1.633 18.844 15.805 1 98.38 183 LEU A CA 1
ATOM 1407 C C . LEU A 1 183 ? -2.633 17.844 15.242 1 98.38 183 LEU A C 1
ATOM 1409 O O . LEU A 1 183 ? -3.832 17.938 15.508 1 98.38 183 LEU A O 1
ATOM 1413 N N . VAL A 1 184 ? -2.07 16.812 14.477 1 98.88 184 VAL A N 1
ATOM 1414 C CA . VAL A 1 184 ? -3 15.797 14.016 1 98.88 184 VAL A CA 1
ATOM 1415 C C . VAL A 1 184 ? -2.455 14.406 14.352 1 98.88 184 VAL A C 1
ATOM 1417 O O . VAL A 1 184 ? -3.219 13.445 14.484 1 98.88 184 VAL A O 1
ATOM 1420 N N . LEU A 1 185 ? -1.128 14.258 14.461 1 98.81 185 LEU A N 1
ATOM 1421 C CA . LEU A 1 185 ? -0.514 13 14.875 1 98.81 185 LEU A CA 1
ATOM 1422 C C . LEU A 1 185 ? 0.635 13.25 15.844 1 98.81 185 LEU A C 1
ATOM 1424 O O . LEU A 1 185 ? 1.421 14.18 15.656 1 98.81 185 LEU A O 1
ATOM 1428 N N . ARG A 1 186 ? 0.74 12.414 16.891 1 98.5 186 ARG A N 1
ATOM 1429 C CA . ARG A 1 186 ? 1.897 12.328 17.781 1 98.5 186 ARG A CA 1
ATOM 1430 C C . ARG A 1 186 ? 2.508 10.93 17.75 1 98.5 186 ARG A C 1
ATOM 1432 O O . ARG A 1 186 ? 1.812 9.938 17.969 1 98.5 186 ARG A O 1
ATOM 1439 N N . VAL A 1 187 ? 3.814 10.883 17.438 1 98.06 187 VAL A N 1
ATOM 1440 C CA . VAL A 1 187 ? 4.504 9.609 17.25 1 98.06 187 VAL A CA 1
ATOM 1441 C C . VAL A 1 187 ? 5.668 9.5 18.234 1 98.06 187 VAL A C 1
ATOM 1443 O O . VAL A 1 187 ? 6.445 10.445 18.391 1 98.06 187 VAL A O 1
ATOM 1446 N N . LYS A 1 188 ? 5.758 8.359 18.938 1 95.38 188 LYS A N 1
ATOM 1447 C CA . LYS A 1 188 ? 6.906 8.07 19.797 1 95.38 188 LYS A CA 1
ATOM 1448 C C . LYS A 1 188 ? 7.781 6.98 19.188 1 95.38 188 LYS A C 1
ATOM 1450 O O . LYS A 1 188 ? 7.277 5.938 18.766 1 95.38 188 LYS A O 1
ATOM 1455 N N . LYS A 1 189 ? 8.977 7.285 18.953 1 89.44 189 LYS A N 1
ATOM 1456 C CA . LYS A 1 189 ? 9.938 6.32 18.438 1 89.44 189 LYS A CA 1
ATOM 1457 C C . LYS A 1 189 ? 11.016 6.008 19.469 1 89.44 189 LYS A C 1
ATOM 1459 O O . LYS A 1 189 ? 11.508 6.91 20.156 1 89.44 189 LYS A O 1
ATOM 1464 N N . MET B 1 1 ? 42.281 -8.938 8.367 1 29.75 1 MET B N 1
ATOM 1465 C CA . MET B 1 1 ? 41.031 -8.156 8.445 1 29.75 1 MET B CA 1
ATOM 1466 C C . MET B 1 1 ? 40.094 -8.516 7.312 1 29.75 1 MET B C 1
ATOM 1468 O O . MET B 1 1 ? 40.406 -8.273 6.145 1 29.75 1 MET B O 1
ATOM 1472 N N . GLY B 1 2 ? 39.281 -9.57 6.961 1 31.25 2 GLY B N 1
ATOM 1473 C CA . GLY B 1 2 ? 39.312 -10.727 6.078 1 31.25 2 GLY B CA 1
ATOM 1474 C C . GLY B 1 2 ? 38.25 -10.656 4.984 1 31.25 2 GLY B C 1
ATOM 1475 O O . GLY B 1 2 ? 37.312 -9.867 5.066 1 31.25 2 GLY B O 1
ATOM 1476 N N . PHE B 1 3 ? 38.344 -11.273 3.748 1 37.91 3 PHE B N 1
ATOM 1477 C CA . PHE B 1 3 ? 37.812 -11.68 2.443 1 37.91 3 PHE B CA 1
ATOM 1478 C C . PHE B 1 3 ? 36.375 -12.141 2.541 1 37.91 3 PHE B C 1
ATOM 1480 O O . PHE B 1 3 ? 35.781 -12.562 1.544 1 37.91 3 PHE B O 1
ATOM 1487 N N . LEU B 1 4 ? 35.938 -12.336 3.557 1 41.31 4 LEU B N 1
ATOM 1488 C CA . LEU B 1 4 ? 34.656 -13.031 3.797 1 41.31 4 LEU B CA 1
ATOM 1489 C C . LEU B 1 4 ? 33.469 -12.094 3.561 1 41.31 4 LEU B C 1
ATOM 1491 O O . LEU B 1 4 ? 32.344 -12.5 3.73 1 41.31 4 LEU B O 1
ATOM 1495 N N . ASP B 1 5 ? 33.656 -10.742 3.58 1 42.62 5 ASP B N 1
ATOM 1496 C CA . ASP B 1 5 ? 32.688 -9.711 3.227 1 42.62 5 ASP B CA 1
ATOM 1497 C C . ASP B 1 5 ? 32.188 -9.891 1.799 1 42.62 5 ASP B C 1
ATOM 1499 O O . ASP B 1 5 ? 31.375 -9.102 1.312 1 42.62 5 ASP B O 1
ATOM 1503 N N . PHE B 1 6 ? 33.125 -10.477 0.73 1 39.31 6 PHE B N 1
ATOM 1504 C CA . PHE B 1 6 ? 33.094 -10.531 -0.727 1 39.31 6 PHE B CA 1
ATOM 1505 C C . PHE B 1 6 ? 31.828 -11.211 -1.223 1 39.31 6 PHE B C 1
ATOM 1507 O O . PHE B 1 6 ? 31.219 -10.773 -2.203 1 39.31 6 PHE B O 1
ATOM 1514 N N . PHE B 1 7 ? 31.547 -12.586 -0.975 1 40.53 7 PHE B N 1
ATOM 1515 C CA . PHE B 1 7 ? 30.5 -13.242 -1.751 1 40.53 7 PHE B CA 1
ATOM 1516 C C . PHE B 1 7 ? 29.141 -13.055 -1.091 1 40.53 7 PHE B C 1
ATOM 1518 O O . PHE B 1 7 ? 28.625 -13.977 -0.453 1 40.53 7 PHE B O 1
ATOM 1525 N N . LYS B 1 8 ? 29.062 -11.891 -0.532 1 46.69 8 LYS B N 1
ATOM 1526 C CA . LYS B 1 8 ? 27.703 -11.844 -0.011 1 46.69 8 LYS B CA 1
ATOM 1527 C C . LYS B 1 8 ? 26.703 -12.273 -1.074 1 46.69 8 LYS B C 1
ATOM 1529 O O . LYS B 1 8 ? 26.562 -11.609 -2.107 1 46.69 8 LYS B O 1
ATOM 1534 N N . LYS B 1 9 ? 26.656 -13.609 -1.297 1 51.84 9 LYS B N 1
ATOM 1535 C CA . LYS B 1 9 ? 25.734 -14.25 -2.225 1 51.84 9 LYS B CA 1
ATOM 1536 C C . LYS B 1 9 ? 24.375 -13.562 -2.195 1 51.84 9 LYS B C 1
ATOM 1538 O O . LYS B 1 9 ? 23.719 -13.5 -1.146 1 51.84 9 LYS B O 1
ATOM 1543 N N . THR B 1 10 ? 24.359 -12.664 -3.125 1 68.69 10 THR B N 1
ATOM 1544 C CA . THR B 1 10 ? 23.031 -12.102 -3.375 1 68.69 10 THR B CA 1
ATOM 1545 C C . THR B 1 10 ? 21.984 -13.203 -3.502 1 68.69 10 THR B C 1
ATOM 1547 O O . THR B 1 10 ? 22.125 -14.102 -4.336 1 68.69 10 THR B O 1
ATOM 1550 N N . ALA B 1 11 ? 21.234 -13.281 -2.488 1 85.94 11 ALA B N 1
ATOM 1551 C CA . ALA B 1 11 ? 20.172 -14.297 -2.498 1 85.94 11 ALA B CA 1
ATOM 1552 C C . ALA B 1 11 ? 19.078 -13.93 -3.492 1 85.94 11 ALA B C 1
ATOM 1554 O O . ALA B 1 11 ? 18.672 -12.773 -3.584 1 85.94 11 ALA B O 1
ATOM 1555 N N . THR B 1 12 ? 18.953 -14.859 -4.449 1 94.69 12 THR B N 1
ATOM 1556 C CA . THR B 1 12 ? 17.844 -14.711 -5.402 1 94.69 12 THR B CA 1
ATOM 1557 C C . THR B 1 12 ? 16.594 -15.438 -4.906 1 94.69 12 THR B C 1
ATOM 1559 O O . THR B 1 12 ? 16.672 -16.578 -4.449 1 94.69 12 THR B O 1
ATOM 1562 N N . LEU B 1 13 ? 15.516 -14.719 -4.898 1 97.69 13 LEU B N 1
ATOM 1563 C CA . LEU B 1 13 ? 14.219 -15.242 -4.48 1 97.69 13 LEU B CA 1
ATOM 1564 C C . LEU B 1 13 ? 13.25 -15.297 -5.66 1 97.69 13 LEU B C 1
ATOM 1566 O O . LEU B 1 13 ? 12.992 -14.281 -6.309 1 97.69 13 LEU B O 1
ATOM 1570 N N . ASP B 1 14 ? 12.828 -16.5 -5.949 1 98.19 14 ASP B N 1
ATOM 1571 C CA . ASP B 1 14 ? 11.828 -16.703 -6.992 1 98.19 14 ASP B CA 1
ATOM 1572 C C . ASP B 1 14 ? 10.43 -16.859 -6.387 1 98.19 14 ASP B C 1
ATOM 1574 O O . ASP B 1 14 ? 10.203 -17.75 -5.562 1 98.19 14 ASP B O 1
ATOM 1578 N N . LEU B 1 15 ? 9.523 -16.047 -6.805 1 98.88 15 LEU B N 1
ATOM 1579 C CA . LEU B 1 15 ? 8.125 -16.156 -6.398 1 98.88 15 LEU B CA 1
ATOM 1580 C C . LEU B 1 15 ? 7.285 -16.797 -7.504 1 98.88 15 LEU B C 1
ATOM 1582 O O . LEU B 1 15 ? 7.27 -16.312 -8.633 1 98.88 15 LEU B O 1
ATOM 1586 N N . ILE B 1 16 ? 6.602 -17.859 -7.16 1 98.94 16 ILE B N 1
ATOM 1587 C CA . ILE B 1 16 ? 5.668 -18.484 -8.086 1 98.94 16 ILE B CA 1
ATOM 1588 C C . ILE B 1 16 ? 4.305 -17.797 -7.98 1 98.94 16 ILE B C 1
ATOM 1590 O O . ILE B 1 16 ? 4.039 -17.078 -7.02 1 98.94 16 ILE B O 1
ATOM 1594 N N . ALA B 1 17 ? 3.412 -18.031 -9 1 98.94 17 ALA B N 1
ATOM 1595 C CA . ALA B 1 17 ? 2.066 -17.453 -9 1 98.94 17 ALA B CA 1
ATOM 1596 C C . ALA B 1 17 ? 1.251 -17.969 -7.816 1 98.94 17 ALA B C 1
ATOM 1598 O O . ALA B 1 17 ? 1.054 -19.188 -7.672 1 98.94 17 ALA B O 1
ATOM 1599 N N . PRO B 1 18 ? 0.778 -17.078 -6.988 1 99 18 PRO B N 1
ATOM 1600 C CA . PRO B 1 18 ? -0.077 -17.516 -5.883 1 99 18 PRO B CA 1
ATOM 1601 C C . PRO B 1 18 ? -1.488 -17.875 -6.34 1 99 18 PRO B C 1
ATOM 1603 O O . PRO B 1 18 ? -2.252 -18.484 -5.574 1 99 18 PRO B O 1
ATOM 1606 N N . ILE B 1 19 ? -1.844 -17.5 -7.496 1 99 19 ILE B N 1
ATOM 1607 C CA . ILE B 1 19 ? -3.143 -17.797 -8.094 1 99 19 ILE B CA 1
ATOM 1608 C C . ILE B 1 19 ? -3 -17.906 -9.609 1 99 19 ILE B C 1
ATOM 1610 O O . ILE B 1 19 ? -2.156 -17.234 -10.211 1 99 19 ILE B O 1
ATOM 1614 N N . SER B 1 20 ? -3.795 -18.781 -10.227 1 98.94 20 SER B N 1
ATOM 1615 C CA . SER B 1 20 ? -3.734 -18.906 -11.68 1 98.94 20 SER B CA 1
ATOM 1616 C C . SER B 1 20 ? -4.426 -17.734 -12.359 1 98.94 20 SER B C 1
ATOM 1618 O O . SER B 1 20 ? -5.398 -17.188 -11.836 1 98.94 20 SER B O 1
ATOM 1620 N N . GLY B 1 21 ? -3.895 -17.359 -13.523 1 98.94 21 GLY B N 1
ATOM 1621 C CA . GLY B 1 21 ? -4.586 -16.328 -14.273 1 98.94 21 GLY B CA 1
ATOM 1622 C C . GLY B 1 21 ? -3.658 -15.516 -15.156 1 98.94 21 GLY B C 1
ATOM 1623 O O . GLY B 1 21 ? -2.496 -15.883 -15.352 1 98.94 21 GLY B O 1
ATOM 1624 N N . LYS B 1 22 ? -4.184 -14.508 -15.766 1 98.94 22 LYS B N 1
ATOM 1625 C CA . LYS B 1 22 ? -3.438 -13.625 -16.656 1 98.94 22 LYS B CA 1
ATOM 1626 C C . LYS B 1 22 ? -2.637 -12.594 -15.859 1 98.94 22 LYS B C 1
ATOM 1628 O O . LYS B 1 22 ? -3.201 -11.836 -15.062 1 98.94 22 LYS B O 1
ATOM 1633 N N . VAL B 1 23 ? -1.263 -12.57 -16.047 1 98.94 23 VAL B N 1
ATOM 1634 C CA . VAL B 1 23 ? -0.404 -11.586 -15.391 1 98.94 23 VAL B CA 1
ATOM 1635 C C . VAL B 1 23 ? -0.501 -10.25 -16.125 1 98.94 23 VAL B C 1
ATOM 1637 O O . VAL B 1 23 ? -0.505 -10.211 -17.359 1 98.94 23 VAL B O 1
ATOM 1640 N N . MET B 1 24 ? -0.632 -9.203 -15.312 1 98.62 24 MET B N 1
ATOM 1641 C CA . MET B 1 24 ? -0.733 -7.844 -15.828 1 98.62 24 MET B CA 1
ATOM 1642 C C . MET B 1 24 ? 0.26 -6.922 -15.125 1 98.62 24 MET B C 1
ATOM 1644 O O . MET B 1 24 ? 0.771 -7.254 -14.055 1 98.62 24 MET B O 1
ATOM 1648 N N . SER B 1 25 ? 0.574 -5.816 -15.891 1 98.56 25 SER B N 1
ATOM 1649 C CA . SER B 1 25 ? 1.356 -4.777 -15.227 1 98.56 25 SER B CA 1
ATOM 1650 C C . SER B 1 25 ? 0.599 -4.188 -14.047 1 98.56 25 SER B C 1
ATOM 1652 O O . SER B 1 25 ? -0.631 -4.105 -14.062 1 98.56 25 SER B O 1
ATOM 1654 N N . ILE B 1 26 ? 1.356 -3.838 -12.992 1 98.31 26 ILE B N 1
ATOM 1655 C CA . ILE B 1 26 ? 0.774 -3.377 -11.742 1 98.31 26 ILE B CA 1
ATOM 1656 C C . ILE B 1 26 ? -0.015 -2.092 -11.977 1 98.31 26 ILE B C 1
ATOM 1658 O O . ILE B 1 26 ? -0.97 -1.799 -11.258 1 98.31 26 ILE B O 1
ATOM 1662 N N . ASP B 1 27 ? 0.268 -1.244 -13.016 1 96.62 27 ASP B N 1
ATOM 1663 C CA . ASP B 1 27 ? -0.375 0.036 -13.297 1 96.62 27 ASP B CA 1
ATOM 1664 C C . ASP B 1 27 ? -1.809 -0.164 -13.789 1 96.62 27 ASP B C 1
ATOM 1666 O O . ASP B 1 27 ? -2.58 0.794 -13.875 1 96.62 27 ASP B O 1
ATOM 1670 N N . LYS B 1 28 ? -2.213 -1.463 -14.055 1 97.38 28 LYS B N 1
ATOM 1671 C CA . LYS B 1 28 ? -3.564 -1.767 -14.516 1 97.38 28 LYS B CA 1
ATOM 1672 C C . LYS B 1 28 ? -4.5 -2.033 -13.336 1 97.38 28 LYS B C 1
ATOM 1674 O O . LYS B 1 28 ? -5.711 -2.174 -13.516 1 97.38 28 LYS B O 1
ATOM 1679 N N . VAL B 1 29 ? -3.975 -2.131 -12.141 1 98 29 VAL B N 1
ATOM 1680 C CA . VAL B 1 29 ? -4.805 -2.33 -10.953 1 98 29 VAL B CA 1
ATOM 1681 C C . VAL B 1 29 ? -5.676 -1.098 -10.719 1 98 29 VAL B C 1
ATOM 1683 O O . VAL B 1 29 ? -5.172 0.029 -10.688 1 98 29 VAL B O 1
ATOM 1686 N N . PRO B 1 30 ? -7.012 -1.311 -10.625 1 97.06 30 PRO B N 1
ATOM 1687 C CA . PRO B 1 30 ? -7.898 -0.159 -10.438 1 97.06 30 PRO B CA 1
ATOM 1688 C C . PRO B 1 30 ? -7.91 0.35 -9 1 97.06 30 PRO B C 1
ATOM 1690 O O . PRO B 1 30 ? -8.977 0.507 -8.406 1 97.06 30 PRO B O 1
ATOM 1693 N N . ASP B 1 31 ? -6.82 0.581 -8.461 1 96.5 31 ASP B N 1
ATOM 1694 C CA . ASP B 1 31 ? -6.516 1.18 -7.168 1 96.5 31 ASP B CA 1
ATOM 1695 C C . ASP B 1 31 ? -5.18 1.915 -7.199 1 96.5 31 ASP B C 1
ATOM 1697 O O . ASP B 1 31 ? -4.133 1.302 -7.422 1 96.5 31 ASP B O 1
ATOM 1701 N N . GLU B 1 32 ? -5.125 3.236 -7 1 95.5 32 GLU B N 1
ATOM 1702 C CA . GLU B 1 32 ? -3.949 4.074 -7.215 1 95.5 32 GLU B CA 1
ATOM 1703 C C . GLU B 1 32 ? -2.812 3.68 -6.277 1 95.5 32 GLU B C 1
ATOM 1705 O O . GLU B 1 32 ? -1.639 3.766 -6.645 1 95.5 32 GLU B O 1
ATOM 1710 N N . ALA B 1 33 ? -3.213 3.188 -5.031 1 96.56 33 ALA B N 1
ATOM 1711 C CA . ALA B 1 33 ? -2.174 2.809 -4.074 1 96.56 33 ALA B CA 1
ATOM 1712 C C . ALA B 1 33 ? -1.33 1.655 -4.613 1 96.56 33 ALA B C 1
ATOM 1714 O O . ALA B 1 33 ? -0.126 1.587 -4.355 1 96.56 33 ALA B O 1
ATOM 1715 N N . PHE B 1 34 ? -1.912 0.802 -5.34 1 97.75 34 PHE B N 1
ATOM 1716 C CA . PHE B 1 34 ? -1.185 -0.285 -5.984 1 97.75 34 PHE B CA 1
ATOM 1717 C C . PHE B 1 34 ? -0.6 0.169 -7.312 1 97.75 34 PHE B C 1
ATOM 1719 O O . PHE B 1 34 ? 0.582 -0.054 -7.59 1 97.75 34 PHE B O 1
ATOM 1726 N N . ALA B 1 35 ? -1.379 0.813 -8.172 1 96.69 35 ALA B N 1
ATOM 1727 C CA . ALA B 1 35 ? -0.991 1.169 -9.531 1 96.69 35 ALA B CA 1
ATOM 1728 C C . ALA B 1 35 ? 0.246 2.062 -9.539 1 96.69 35 ALA B C 1
ATOM 1730 O O . ALA B 1 35 ? 1.053 2.014 -10.469 1 96.69 35 ALA B O 1
ATOM 1731 N N . GLU B 1 36 ? 0.409 2.828 -8.469 1 95.38 36 GLU B N 1
ATOM 1732 C CA . GLU B 1 36 ? 1.535 3.752 -8.375 1 95.38 36 GLU B CA 1
ATOM 1733 C C . GLU B 1 36 ? 2.648 3.18 -7.5 1 95.38 36 GLU B C 1
ATOM 1735 O O . GLU B 1 36 ? 3.582 3.895 -7.125 1 95.38 36 GLU B O 1
ATOM 1740 N N . LYS B 1 37 ? 2.488 1.966 -7.051 1 96.88 37 LYS B N 1
ATOM 1741 C CA . LYS B 1 37 ? 3.498 1.197 -6.332 1 96.88 37 LYS B CA 1
ATOM 1742 C C . LYS B 1 37 ? 3.768 1.798 -4.953 1 96.88 37 LYS B C 1
ATOM 1744 O O . LYS B 1 37 ? 4.883 1.709 -4.441 1 96.88 37 LYS B O 1
ATOM 1749 N N . ILE B 1 38 ? 2.729 2.463 -4.426 1 96.75 38 ILE B N 1
ATOM 1750 C CA . ILE B 1 38 ? 2.848 2.992 -3.07 1 96.75 38 ILE B CA 1
ATOM 1751 C C . ILE B 1 38 ? 2.932 1.842 -2.07 1 96.75 38 ILE B C 1
ATOM 1753 O O . ILE B 1 38 ? 3.732 1.882 -1.134 1 96.75 38 ILE B O 1
ATOM 1757 N N . VAL B 1 39 ? 2.107 0.779 -2.254 1 97.56 39 VAL B N 1
ATOM 1758 C CA . VAL B 1 39 ? 2.086 -0.379 -1.366 1 97.56 39 VAL B CA 1
ATOM 1759 C C . VAL B 1 39 ? 3.344 -1.219 -1.58 1 97.56 39 VAL B C 1
ATOM 1761 O O . VAL B 1 39 ? 3.848 -1.842 -0.643 1 97.56 39 VAL B O 1
ATOM 1764 N N . GLY B 1 40 ? 3.898 -1.272 -2.785 1 97.81 40 GLY B N 1
ATOM 1765 C CA . GLY B 1 40 ? 5.047 -2.066 -3.193 1 97.81 40 GLY B CA 1
ATOM 1766 C C . GLY B 1 40 ? 5.141 -2.25 -4.695 1 97.81 40 GLY B C 1
ATOM 1767 O O . GLY B 1 40 ? 4.234 -1.854 -5.434 1 97.81 40 GLY B O 1
ATOM 1768 N N . ASP B 1 41 ? 6.262 -2.828 -5.082 1 98.44 41 ASP B N 1
ATOM 1769 C CA . ASP B 1 41 ? 6.539 -3.066 -6.496 1 98.44 41 ASP B CA 1
ATOM 1770 C C . ASP B 1 41 ? 6.262 -4.52 -6.875 1 98.44 41 ASP B C 1
ATOM 1772 O O . ASP B 1 41 ? 6.641 -5.441 -6.148 1 98.44 41 ASP B O 1
ATOM 1776 N N . GLY B 1 42 ? 5.582 -4.688 -7.988 1 98.88 42 GLY B N 1
ATOM 1777 C CA . GLY B 1 42 ? 5.258 -6.043 -8.398 1 98.88 42 GLY B CA 1
ATOM 1778 C C . GLY B 1 42 ? 4.332 -6.098 -9.602 1 98.88 42 GLY B C 1
ATOM 1779 O O . GLY B 1 42 ? 4.473 -5.309 -10.539 1 98.88 42 GLY B O 1
ATOM 1780 N N . ILE B 1 43 ? 3.439 -7.176 -9.641 1 98.94 43 ILE B N 1
ATOM 1781 C CA . ILE B 1 43 ? 2.533 -7.453 -10.75 1 98.94 43 ILE B CA 1
ATOM 1782 C C . ILE B 1 43 ? 1.115 -7.652 -10.219 1 98.94 43 ILE B C 1
ATOM 1784 O O . ILE B 1 43 ? 0.867 -7.496 -9.023 1 98.94 43 ILE B O 1
ATOM 1788 N N . ALA B 1 44 ? 0.198 -7.844 -11.086 1 98.94 44 ALA B N 1
ATOM 1789 C CA . ALA B 1 44 ? -1.169 -8.25 -10.773 1 98.94 44 ALA B CA 1
ATOM 1790 C C . ALA B 1 44 ? -1.587 -9.461 -11.602 1 98.94 44 ALA B C 1
ATOM 1792 O O . ALA B 1 44 ? -0.973 -9.75 -12.633 1 98.94 44 ALA B O 1
ATOM 1793 N N . ILE B 1 45 ? -2.543 -10.172 -11.117 1 98.94 45 ILE B N 1
ATOM 1794 C CA . ILE B 1 45 ? -3.049 -11.344 -11.828 1 98.94 45 ILE B CA 1
ATOM 1795 C C . ILE B 1 45 ? -4.57 -11.281 -11.906 1 98.94 45 ILE B C 1
ATOM 1797 O O . ILE B 1 45 ? -5.242 -11.016 -10.906 1 98.94 45 ILE B O 1
ATOM 1801 N N . LEU B 1 46 ? -5.137 -11.398 -13.094 1 98.94 46 LEU B N 1
ATOM 1802 C CA . LEU B 1 46 ? -6.559 -11.664 -13.266 1 98.94 46 LEU B CA 1
ATOM 1803 C C . LEU B 1 46 ? -6.863 -13.141 -13.062 1 98.94 46 LEU B C 1
ATOM 1805 O O . LEU B 1 46 ? -6.562 -13.969 -13.93 1 98.94 46 LEU B O 1
ATOM 1809 N N . PRO B 1 47 ? -7.523 -13.5 -11.977 1 98.94 47 PRO B N 1
ATOM 1810 C CA . PRO B 1 47 ? -7.523 -14.875 -11.477 1 98.94 47 PRO B CA 1
ATOM 1811 C C . PRO B 1 47 ? -8.484 -15.781 -12.242 1 98.94 47 PRO B C 1
ATOM 1813 O O . PRO B 1 47 ? -9.531 -15.32 -12.711 1 98.94 47 PRO B O 1
ATOM 1816 N N . THR B 1 48 ? -8.141 -17.062 -12.297 1 98.88 48 THR B N 1
ATOM 1817 C CA . THR B 1 48 ? -9 -18.094 -12.875 1 98.88 48 THR B CA 1
ATOM 1818 C C . THR B 1 48 ? -9.055 -19.328 -11.977 1 98.88 48 THR B C 1
ATOM 1820 O O . THR B 1 48 ? -9.617 -20.344 -12.352 1 98.88 48 THR B O 1
ATOM 1823 N N . SER B 1 49 ? -8.406 -19.312 -10.828 1 98.75 49 SER B N 1
ATOM 1824 C CA . SER B 1 49 ? -8.438 -20.438 -9.891 1 98.75 49 SER B CA 1
ATOM 1825 C C . SER B 1 49 ? -8.992 -20.016 -8.539 1 98.75 49 SER B C 1
ATOM 1827 O O . SER B 1 49 ? -9.211 -18.828 -8.297 1 98.75 49 SER B O 1
ATOM 1829 N N . ASN B 1 50 ? -9.18 -21.031 -7.598 1 98.88 50 ASN B N 1
ATOM 1830 C CA . ASN B 1 50 ? -9.961 -20.797 -6.391 1 98.88 50 ASN B CA 1
ATOM 1831 C C . ASN B 1 50 ? -9.102 -20.906 -5.137 1 98.88 50 ASN B C 1
ATOM 1833 O O . ASN B 1 50 ? -9.625 -21.047 -4.031 1 98.88 50 ASN B O 1
ATOM 1837 N N . GLU B 1 51 ? -7.789 -20.891 -5.324 1 98.81 51 GLU B N 1
ATOM 1838 C CA . GLU B 1 51 ? -6.902 -20.938 -4.168 1 98.81 51 GLU B CA 1
ATOM 1839 C C . GLU B 1 51 ? -5.789 -19.891 -4.285 1 98.81 51 GLU B C 1
ATOM 1841 O O . GLU B 1 51 ? -5.254 -19.672 -5.371 1 98.81 51 GLU B O 1
ATOM 1846 N N . LEU B 1 52 ? -5.566 -19.266 -3.125 1 98.88 52 LEU B N 1
ATOM 1847 C CA . LEU B 1 52 ? -4.383 -18.422 -2.975 1 98.88 52 LEU B CA 1
ATOM 1848 C C . LEU B 1 52 ? -3.262 -19.188 -2.271 1 98.88 52 LEU B C 1
ATOM 1850 O O . LEU B 1 52 ? -3.424 -19.625 -1.129 1 98.88 52 LEU B O 1
ATOM 1854 N N . LEU B 1 53 ? -2.082 -19.344 -2.986 1 98.94 53 LEU B N 1
ATOM 1855 C CA . LEU B 1 53 ? -0.962 -20.141 -2.5 1 98.94 53 LEU B CA 1
ATOM 1856 C C . LEU B 1 53 ? 0.169 -19.25 -2.006 1 98.94 53 LEU B C 1
ATOM 1858 O O . LEU B 1 53 ? 0.254 -18.078 -2.389 1 98.94 53 LEU B O 1
ATOM 1862 N N . ALA B 1 54 ? 0.976 -19.781 -1.107 1 98.94 54 ALA B N 1
ATOM 1863 C CA . ALA B 1 54 ? 2.232 -19.125 -0.76 1 98.94 54 ALA B CA 1
ATOM 1864 C C . ALA B 1 54 ? 3.143 -19 -1.979 1 98.94 54 ALA B C 1
ATOM 1866 O O . ALA B 1 54 ? 3.498 -20 -2.602 1 98.94 54 ALA B O 1
ATOM 1867 N N . PRO B 1 55 ? 3.512 -17.781 -2.262 1 98.94 55 PRO B N 1
ATOM 1868 C CA . PRO B 1 55 ? 4.348 -17.609 -3.451 1 98.94 55 PRO B CA 1
ATOM 1869 C C . PRO B 1 55 ? 5.797 -18.031 -3.221 1 98.94 55 PRO B C 1
ATOM 1871 O O . PRO B 1 55 ? 6.555 -18.203 -4.18 1 98.94 55 PRO B O 1
ATOM 1874 N N . CYS B 1 56 ? 6.277 -18.172 -2.119 1 98.81 56 CYS B N 1
ATOM 1875 C CA . CYS B 1 56 ? 7.609 -18.594 -1.706 1 98.81 56 CYS B CA 1
ATOM 1876 C C . CYS B 1 56 ? 7.594 -19.125 -0.282 1 98.81 56 CYS B C 1
ATOM 1878 O O . CYS B 1 56 ? 6.562 -19.094 0.391 1 98.81 56 CYS B O 1
ATOM 1880 N N . ASP B 1 57 ? 8.727 -19.766 0.11 1 98.69 57 ASP B N 1
ATOM 1881 C CA . ASP B 1 57 ? 8.898 -20.125 1.512 1 98.69 57 ASP B CA 1
ATOM 1882 C C . ASP B 1 57 ? 8.945 -18.891 2.404 1 98.69 57 ASP B C 1
ATOM 1884 O O . ASP B 1 57 ? 9.555 -17.875 2.039 1 98.69 57 ASP B O 1
ATOM 1888 N N . GLY B 1 58 ? 8.297 -18.953 3.562 1 98.69 58 GLY B N 1
ATOM 1889 C CA . GLY B 1 58 ? 8.383 -17.844 4.496 1 98.69 58 GLY B CA 1
ATOM 1890 C C . GLY B 1 58 ? 7.441 -17.984 5.676 1 98.69 58 GLY B C 1
ATOM 1891 O O . GLY B 1 58 ? 6.859 -19.047 5.887 1 98.69 58 GLY B O 1
ATOM 1892 N N . LYS B 1 59 ? 7.375 -16.953 6.5 1 98.81 59 LYS B N 1
ATOM 1893 C CA . LYS B 1 59 ? 6.465 -16.859 7.641 1 98.81 59 LYS B CA 1
ATOM 1894 C C . LYS B 1 59 ? 5.297 -15.922 7.332 1 98.81 59 LYS B C 1
ATOM 1896 O O . LYS B 1 59 ? 5.496 -14.805 6.852 1 98.81 59 LYS B O 1
ATOM 1901 N N . ILE B 1 60 ? 4.035 -16.5 7.539 1 98.81 60 ILE B N 1
ATOM 1902 C CA . ILE B 1 60 ? 2.863 -15.648 7.367 1 98.81 60 ILE B CA 1
ATOM 1903 C C . ILE B 1 60 ? 2.867 -14.547 8.422 1 98.81 60 ILE B C 1
ATOM 1905 O O . ILE B 1 60 ? 2.936 -14.828 9.625 1 98.81 60 ILE B O 1
ATOM 1909 N N . GLY B 1 61 ? 2.98 -13.266 8.047 1 97.25 61 GLY B N 1
ATOM 1910 C CA . GLY B 1 61 ? 2.834 -12.148 8.953 1 97.25 61 GLY B CA 1
ATOM 1911 C C . GLY B 1 61 ? 1.392 -11.875 9.344 1 97.25 61 GLY B C 1
ATOM 1912 O O . GLY B 1 61 ? 0.919 -12.367 10.375 1 97.25 61 GLY B O 1
ATOM 1913 N N . LYS B 1 62 ? 0.603 -11.242 8.539 1 96.5 62 LYS B N 1
ATOM 1914 C CA . LYS B 1 62 ? -0.785 -10.852 8.766 1 96.5 62 LYS B CA 1
ATOM 1915 C C . LYS B 1 62 ? -1.716 -11.508 7.75 1 96.5 62 LYS B C 1
ATOM 1917 O O . LYS B 1 62 ? -1.387 -11.602 6.566 1 96.5 62 LYS B O 1
ATOM 1922 N N . ILE B 1 63 ? -2.695 -11.992 8.211 1 97.94 63 ILE B N 1
ATOM 1923 C CA . ILE B 1 63 ? -3.871 -12.297 7.406 1 97.94 63 ILE B CA 1
ATOM 1924 C C . ILE B 1 63 ? -5.023 -11.375 7.797 1 97.94 63 ILE B C 1
ATOM 1926 O O . ILE B 1 63 ? -5.453 -11.367 8.953 1 97.94 63 ILE B O 1
ATOM 1930 N N . PHE B 1 64 ? -5.52 -10.711 6.895 1 96.81 64 PHE B N 1
ATOM 1931 C CA . PHE B 1 64 ? -6.523 -9.695 7.195 1 96.81 64 PHE B CA 1
ATOM 1932 C C . PHE B 1 64 ? -7.832 -10.344 7.641 1 96.81 64 PHE B C 1
ATOM 1934 O O . PHE B 1 64 ? -8.148 -11.461 7.227 1 96.81 64 PHE B O 1
ATOM 1941 N N . LYS B 1 65 ? -8.656 -9.57 8.453 1 94.31 65 LYS B N 1
ATOM 1942 C CA . LYS B 1 65 ? -9.828 -10.094 9.148 1 94.31 65 LYS B CA 1
ATOM 1943 C C . LYS B 1 65 ? -10.844 -10.672 8.172 1 94.31 65 LYS B C 1
ATOM 1945 O O . LYS B 1 65 ? -11.484 -11.688 8.461 1 94.31 65 LYS B O 1
ATOM 1950 N N . THR B 1 66 ? -10.891 -10.148 6.961 1 96.94 66 THR B N 1
ATOM 1951 C CA . THR B 1 66 ? -11.875 -10.609 5.988 1 96.94 66 THR B CA 1
ATOM 1952 C C . THR B 1 66 ? -11.266 -11.641 5.047 1 96.94 66 THR B C 1
ATOM 1954 O O . THR B 1 66 ? -11.906 -12.07 4.082 1 96.94 66 THR B O 1
ATOM 1957 N N . ASN B 1 67 ? -10.008 -11.914 5.23 1 98 67 ASN B N 1
ATOM 1958 C CA . ASN B 1 67 ? -9.281 -12.992 4.574 1 98 67 ASN B CA 1
ATOM 1959 C C . ASN B 1 67 ? -8.992 -12.672 3.113 1 98 67 ASN B C 1
ATOM 1961 O O . ASN B 1 67 ? -8.75 -13.57 2.309 1 98 67 ASN B O 1
ATOM 1965 N N . HIS B 1 68 ? -9.062 -11.414 2.748 1 98.25 68 HIS B N 1
ATOM 1966 C CA . HIS B 1 68 ? -8.875 -11.086 1.339 1 98.25 68 HIS B CA 1
ATOM 1967 C C . HIS B 1 68 ? -7.398 -10.844 1.025 1 98.25 68 HIS B C 1
ATOM 1969 O O . HIS B 1 68 ? -7.031 -10.672 -0.138 1 98.25 68 HIS B O 1
ATOM 1975 N N . ALA B 1 69 ? -6.469 -10.82 2.08 1 98.31 69 ALA B N 1
ATOM 1976 C CA . ALA B 1 69 ? -5.062 -10.5 1.858 1 98.31 69 ALA B CA 1
ATOM 1977 C C . ALA B 1 69 ? -4.184 -11.117 2.941 1 98.31 69 ALA B C 1
ATOM 1979 O O . ALA B 1 69 ? -4.645 -11.375 4.055 1 98.31 69 ALA B O 1
ATOM 1980 N N . PHE B 1 70 ? -2.955 -11.336 2.58 1 98.62 70 PHE B N 1
ATOM 1981 C CA . PHE B 1 70 ? -1.984 -11.805 3.564 1 98.62 70 PHE B CA 1
ATOM 1982 C C . PHE B 1 70 ? -0.586 -11.297 3.227 1 98.62 70 PHE B C 1
ATOM 1984 O O . PHE B 1 70 ? -0.306 -10.945 2.078 1 98.62 70 PHE B O 1
ATOM 1991 N N . SER B 1 71 ? 0.286 -11.203 4.195 1 98.5 71 SER B N 1
ATOM 1992 C CA . SER B 1 71 ? 1.704 -10.883 4.059 1 98.5 71 SER B CA 1
ATOM 1993 C C . SER B 1 71 ? 2.574 -12.094 4.395 1 98.5 71 SER B C 1
ATOM 1995 O O . SER B 1 71 ? 2.172 -12.953 5.18 1 98.5 71 SER B O 1
ATOM 1997 N N . LEU B 1 72 ? 3.652 -12.188 3.816 1 98.62 72 LEU B N 1
ATOM 1998 C CA . LEU B 1 72 ? 4.648 -13.234 3.984 1 98.62 72 LEU B CA 1
ATOM 1999 C C . LEU B 1 72 ? 6.055 -12.648 4.055 1 98.62 72 LEU B C 1
ATOM 2001 O O . LEU B 1 72 ? 6.395 -11.75 3.279 1 98.62 72 LEU B O 1
ATOM 2005 N N . GLU B 1 73 ? 6.863 -13.094 4.934 1 98.25 73 GLU B N 1
ATOM 2006 C CA . GLU B 1 73 ? 8.25 -12.656 5.062 1 98.25 73 GLU B CA 1
ATOM 2007 C C . GLU B 1 73 ? 9.211 -13.828 4.898 1 98.25 73 GLU B C 1
ATOM 2009 O O . GLU B 1 73 ? 9.023 -14.883 5.508 1 98.25 73 GLU B O 1
ATOM 2014 N N . THR B 1 74 ? 10.195 -13.641 4.113 1 98.19 74 THR B N 1
ATOM 2015 C CA . THR B 1 74 ? 11.188 -14.68 3.885 1 98.19 74 THR B CA 1
ATOM 2016 C C . THR B 1 74 ? 12.297 -14.609 4.93 1 98.19 74 THR B C 1
ATOM 2018 O O . THR B 1 74 ? 12.375 -13.656 5.703 1 98.19 74 THR B O 1
ATOM 2021 N N . LYS B 1 75 ? 13.219 -15.695 4.918 1 96 75 LYS B N 1
ATOM 2022 C CA . LYS B 1 75 ? 14.367 -15.727 5.82 1 96 75 LYS B CA 1
ATOM 2023 C C . LYS B 1 75 ? 15.336 -14.586 5.523 1 96 75 LYS B C 1
ATOM 2025 O O . LYS B 1 75 ? 16.047 -14.117 6.418 1 96 75 LYS B O 1
ATOM 2030 N N . GLU B 1 76 ? 15.32 -14.102 4.281 1 94.81 76 GLU B N 1
ATOM 2031 C CA . GLU B 1 76 ? 16.219 -13.031 3.854 1 94.81 76 GLU B CA 1
ATOM 2032 C C . GLU B 1 76 ? 15.633 -11.656 4.184 1 94.81 76 GLU B C 1
ATOM 2034 O O . GLU B 1 76 ? 16.266 -10.633 3.939 1 94.81 76 GLU B O 1
ATOM 2039 N N . GLY B 1 77 ? 14.391 -11.594 4.699 1 95.69 77 GLY B N 1
ATOM 2040 C CA . GLY B 1 77 ? 13.805 -10.328 5.109 1 95.69 77 GLY B CA 1
ATOM 2041 C C . GLY B 1 77 ? 12.992 -9.664 4.016 1 95.69 77 GLY B C 1
ATOM 2042 O O . GLY B 1 77 ? 12.664 -8.484 4.109 1 95.69 77 GLY B O 1
ATOM 2043 N N . VAL B 1 78 ? 12.727 -10.406 2.928 1 97.81 78 VAL B N 1
ATOM 2044 C CA . VAL B 1 78 ? 11.875 -9.883 1.874 1 97.81 78 VAL B CA 1
ATOM 2045 C C . VAL B 1 78 ? 10.406 -10.016 2.283 1 97.81 78 VAL B C 1
ATOM 2047 O O . VAL B 1 78 ? 9.984 -11.07 2.758 1 97.81 78 VAL B O 1
ATOM 2050 N N . GLU B 1 79 ? 9.641 -8.906 2.176 1 98.06 79 GLU B N 1
ATOM 2051 C CA . GLU B 1 79 ? 8.234 -8.875 2.555 1 98.06 79 GLU B CA 1
ATOM 2052 C C . GLU B 1 79 ? 7.328 -8.883 1.325 1 98.06 79 GLU B C 1
ATOM 2054 O O . GLU B 1 79 ? 7.367 -7.961 0.511 1 98.06 79 GLU B O 1
ATOM 2059 N N . ILE B 1 80 ? 6.516 -9.953 1.22 1 98.88 80 ILE B N 1
ATOM 2060 C CA . ILE B 1 80 ? 5.578 -10.125 0.115 1 98.88 80 ILE B CA 1
ATOM 2061 C C . ILE B 1 80 ? 4.16 -9.844 0.597 1 98.88 80 ILE B C 1
ATOM 2063 O O . ILE B 1 80 ? 3.793 -10.203 1.719 1 98.88 80 ILE B O 1
ATOM 2067 N N . PHE B 1 81 ? 3.424 -9.117 -0.179 1 98.88 81 PHE B N 1
ATOM 2068 C CA . PHE B 1 81 ? 2.023 -8.82 0.096 1 98.88 81 PHE B CA 1
ATOM 2069 C C . PHE B 1 81 ? 1.137 -9.266 -1.061 1 98.88 81 PHE B C 1
ATOM 2071 O O . PHE B 1 81 ? 1.372 -8.898 -2.211 1 98.88 81 PHE B O 1
ATOM 2078 N N . VAL B 1 82 ? 0.176 -10.18 -0.797 1 98.94 82 VAL B N 1
ATOM 2079 C CA . VAL B 1 82 ? -0.797 -10.672 -1.769 1 98.94 82 VAL B CA 1
ATOM 2080 C C . VAL B 1 82 ? -2.195 -10.188 -1.388 1 98.94 82 VAL B C 1
ATOM 2082 O O . VAL B 1 82 ? -2.705 -10.523 -0.317 1 98.94 82 VAL B O 1
ATOM 2085 N N . HIS B 1 83 ? -2.846 -9.375 -2.203 1 98.81 83 HIS B N 1
ATOM 2086 C CA . HIS B 1 83 ? -4.145 -8.75 -1.969 1 98.81 83 HIS B CA 1
ATOM 2087 C C . HIS B 1 83 ? -5.16 -9.188 -3.02 1 98.81 83 HIS B C 1
ATOM 2089 O O . HIS B 1 83 ? -5.133 -8.703 -4.152 1 98.81 83 HIS B O 1
ATOM 2095 N N . PHE B 1 84 ? -6.117 -10.086 -2.617 1 98.81 84 PHE B N 1
ATOM 2096 C CA . PHE B 1 84 ? -7.09 -10.555 -3.6 1 98.81 84 PHE B CA 1
ATOM 2097 C C . PHE B 1 84 ? -8.117 -9.469 -3.906 1 98.81 84 PHE B C 1
ATOM 2099 O O . PHE B 1 84 ? -8.82 -9 -3.01 1 98.81 84 PHE B O 1
ATOM 2106 N N . GLY B 1 85 ? -8.141 -9.094 -5.227 1 98.38 85 GLY B N 1
ATOM 2107 C CA . GLY B 1 85 ? -9.18 -8.188 -5.676 1 98.38 85 GLY B CA 1
ATOM 2108 C C . GLY B 1 85 ? -9.047 -6.793 -5.098 1 98.38 85 GLY B C 1
ATOM 2109 O O . GLY B 1 85 ? -8.055 -6.48 -4.434 1 98.38 85 GLY B O 1
ATOM 2110 N N . ILE B 1 86 ? -9.969 -5.945 -5.465 1 97.44 86 ILE B N 1
ATOM 2111 C CA . ILE B 1 86 ? -10.055 -4.566 -4.992 1 97.44 86 ILE B CA 1
ATOM 2112 C C . ILE B 1 86 ? -11.461 -4.293 -4.457 1 97.44 86 ILE B C 1
ATOM 2114 O O . ILE B 1 86 ? -12.453 -4.656 -5.09 1 97.44 86 ILE B O 1
ATOM 2118 N N . ASN B 1 87 ? -11.484 -3.621 -3.242 1 94.5 87 ASN B N 1
ATOM 2119 C CA . ASN B 1 87 ? -12.727 -3.262 -2.566 1 94.5 87 ASN B CA 1
ATOM 2120 C C . ASN B 1 87 ? -13.578 -4.492 -2.271 1 94.5 87 ASN B C 1
ATOM 2122 O O . ASN B 1 87 ? -14.758 -4.539 -2.631 1 94.5 87 ASN B O 1
ATOM 2126 N N . THR B 1 88 ? -12.969 -5.461 -1.59 1 96.44 88 THR B N 1
ATOM 2127 C CA . THR B 1 88 ? -13.664 -6.676 -1.177 1 96.44 88 THR B CA 1
ATOM 2128 C C . THR B 1 88 ? -13.984 -6.637 0.315 1 96.44 88 THR B C 1
ATOM 2130 O O . THR B 1 88 ? -14.656 -7.527 0.835 1 96.44 88 THR B O 1
ATOM 2133 N N . LEU B 1 89 ? -13.602 -5.648 0.977 1 92.69 89 LEU B N 1
ATOM 2134 C CA . LEU B 1 89 ? -13.82 -5.5 2.412 1 92.69 89 LEU B CA 1
ATOM 2135 C C . LEU B 1 89 ? -15.305 -5.547 2.744 1 92.69 89 LEU B C 1
ATOM 2137 O O . LEU B 1 89 ? -15.695 -6.102 3.773 1 92.69 89 LEU B O 1
ATOM 2141 N N . ASN B 1 90 ? -16.125 -5.023 1.973 1 91.81 90 ASN B N 1
ATOM 2142 C CA . ASN B 1 90 ? -17.562 -4.918 2.191 1 91.81 90 ASN B CA 1
ATOM 2143 C C . ASN B 1 90 ? -18.219 -6.289 2.189 1 91.81 90 ASN B C 1
ATOM 2145 O O . ASN B 1 90 ? -19.375 -6.426 2.621 1 91.81 90 ASN B O 1
ATOM 2149 N N . LEU B 1 91 ? -17.562 -7.262 1.659 1 97.19 91 LEU B N 1
ATOM 2150 C CA . LEU B 1 91 ? -18.109 -8.617 1.609 1 97.19 91 LEU B CA 1
ATOM 2151 C C . LEU B 1 91 ? -18 -9.297 2.967 1 97.19 91 LEU B C 1
ATOM 2153 O O . LEU B 1 91 ? -18.531 -10.391 3.162 1 97.19 91 LEU B O 1
ATOM 2157 N N . ASN B 1 92 ? -17.234 -8.75 3.881 1 96 92 ASN B N 1
ATOM 2158 C CA . ASN B 1 92 ? -17.094 -9.234 5.25 1 96 92 ASN B CA 1
ATOM 2159 C C . ASN B 1 92 ? -16.641 -10.688 5.289 1 96 92 ASN B C 1
ATOM 2161 O O . ASN B 1 92 ? -17.172 -11.492 6.051 1 96 92 ASN B O 1
ATOM 2165 N N . GLY B 1 93 ? -15.852 -11.07 4.367 1 98.12 93 GLY B N 1
ATOM 2166 C CA . GLY B 1 93 ? -15.25 -12.398 4.391 1 98.12 93 GLY B CA 1
ATOM 2167 C C . GLY B 1 93 ? -16 -13.406 3.541 1 98.12 93 GLY B C 1
ATOM 2168 O O . GLY B 1 93 ? -15.531 -14.531 3.35 1 98.12 93 GLY B O 1
ATOM 2169 N N . LYS B 1 94 ? -17.172 -13 3.09 1 98.56 94 LYS B N 1
ATOM 2170 C CA . LYS B 1 94 ? -17.891 -13.914 2.209 1 98.56 94 LYS B CA 1
ATOM 2171 C C . LYS B 1 94 ? -17.094 -14.18 0.93 1 98.56 94 LYS B C 1
ATOM 2173 O O . LYS B 1 94 ? -16.578 -13.25 0.307 1 98.56 94 LYS B O 1
ATOM 2178 N N . GLY B 1 95 ? -17 -15.445 0.59 1 98.75 95 GLY B N 1
ATOM 2179 C CA . GLY B 1 95 ? -16.25 -15.852 -0.584 1 98.75 95 GLY B CA 1
ATOM 2180 C C . GLY B 1 95 ? -14.82 -16.25 -0.265 1 98.75 95 GLY B C 1
ATOM 2181 O O . GLY B 1 95 ? -14.094 -16.734 -1.142 1 98.75 95 GLY B O 1
ATOM 2182 N N . PHE B 1 96 ? -14.484 -16.109 0.979 1 98.88 96 PHE B N 1
ATOM 2183 C CA . PHE B 1 96 ? -13.141 -16.438 1.427 1 98.88 96 PHE B CA 1
ATOM 2184 C C . PHE B 1 96 ? -13.18 -17.469 2.547 1 98.88 96 PHE B C 1
ATOM 2186 O O . PHE B 1 96 ? -14.023 -17.391 3.443 1 98.88 96 PHE B O 1
ATOM 2193 N N . THR B 1 97 ? -12.258 -18.453 2.457 1 98.75 97 THR B N 1
ATOM 2194 C CA . THR B 1 97 ? -12.047 -19.406 3.529 1 98.75 97 THR B CA 1
ATOM 2195 C C . THR B 1 97 ? -10.578 -19.469 3.926 1 98.75 97 THR B C 1
ATOM 2197 O O . THR B 1 97 ? -9.734 -19.906 3.139 1 98.75 97 THR B O 1
ATOM 2200 N N . ARG B 1 98 ? -10.312 -19.062 5.055 1 98.5 98 ARG B N 1
ATOM 2201 C CA . ARG B 1 98 ? -8.953 -19.062 5.57 1 98.5 98 ARG B CA 1
ATOM 2202 C C . ARG B 1 98 ? -8.469 -20.484 5.84 1 98.5 98 ARG B C 1
ATOM 2204 O O . ARG B 1 98 ? -9.172 -21.281 6.473 1 98.5 98 ARG B O 1
ATOM 2211 N N . VAL B 1 99 ? -7.254 -20.891 5.367 1 98.69 99 VAL B N 1
ATOM 2212 C CA . VAL B 1 99 ? -6.695 -22.219 5.551 1 98.69 99 VAL B CA 1
ATOM 2213 C C . VAL B 1 99 ? -5.492 -22.156 6.492 1 98.69 99 VAL B C 1
ATOM 2215 O O . VAL B 1 99 ? -5.391 -22.953 7.434 1 98.69 99 VAL B O 1
ATOM 2218 N N . ALA B 1 100 ? -4.645 -21.172 6.32 1 98.5 100 ALA B N 1
ATOM 2219 C CA . ALA B 1 100 ? -3.426 -21.047 7.117 1 98.5 100 ALA B CA 1
ATOM 2220 C C . ALA B 1 100 ? -3.633 -20.078 8.289 1 98.5 100 ALA B C 1
ATOM 2222 O O . ALA B 1 100 ? -4.629 -19.359 8.336 1 98.5 100 ALA B O 1
ATOM 2223 N N . GLU B 1 101 ? -2.627 -20.094 9.219 1 97.75 101 GLU B N 1
ATOM 2224 C CA . GLU B 1 101 ? -2.678 -19.234 10.391 1 97.75 101 GLU B CA 1
ATOM 2225 C C . GLU B 1 101 ? -1.53 -18.219 10.383 1 97.75 101 GLU B C 1
ATOM 2227 O O . GLU B 1 101 ? -0.469 -18.484 9.812 1 97.75 101 GLU B O 1
ATOM 2232 N N . GLU B 1 102 ? -1.819 -17.094 10.992 1 98.06 102 GLU B N 1
ATOM 2233 C CA . GLU B 1 102 ? -0.758 -16.109 11.172 1 98.06 102 GLU B CA 1
ATOM 2234 C C . GLU B 1 102 ? 0.385 -16.672 12.008 1 98.06 102 GLU B C 1
ATOM 2236 O O . GLU B 1 102 ? 0.156 -17.453 12.938 1 98.06 102 GLU B O 1
ATOM 2241 N N . GLY B 1 103 ? 1.624 -16.281 11.641 1 97.88 103 GLY B N 1
ATOM 2242 C CA . GLY B 1 103 ? 2.785 -16.609 12.453 1 97.88 103 GLY B CA 1
ATOM 2243 C C . GLY B 1 103 ? 3.404 -17.953 12.117 1 97.88 103 GLY B C 1
ATOM 2244 O O . GLY B 1 103 ? 4.449 -18.312 12.664 1 97.88 103 GLY B O 1
ATOM 2245 N N . ILE B 1 104 ? 2.828 -18.703 11.234 1 98.19 104 ILE B N 1
ATOM 2246 C CA . ILE B 1 104 ? 3.357 -20.016 10.914 1 98.19 104 ILE B CA 1
ATOM 2247 C C . ILE B 1 104 ? 4.25 -19.938 9.68 1 98.19 104 ILE B C 1
ATOM 2249 O O . ILE B 1 104 ? 4.09 -19.031 8.852 1 98.19 104 ILE B O 1
ATOM 2253 N N . ASN B 1 105 ? 5.238 -20.797 9.703 1 98.56 105 ASN B N 1
ATOM 2254 C CA . ASN B 1 105 ? 6.039 -20.969 8.492 1 98.56 105 ASN B CA 1
ATOM 2255 C C . ASN B 1 105 ? 5.289 -21.781 7.438 1 98.56 105 ASN B C 1
ATOM 2257 O O . ASN B 1 105 ? 4.625 -22.766 7.762 1 98.56 105 ASN B O 1
ATOM 2261 N N . VAL B 1 106 ? 5.34 -21.375 6.152 1 98.88 106 VAL B N 1
ATOM 2262 C CA . VAL B 1 106 ? 4.727 -22.094 5.039 1 98.88 106 VAL B CA 1
ATOM 2263 C C . VAL B 1 106 ? 5.77 -22.344 3.951 1 98.88 106 VAL B C 1
ATOM 2265 O O . VAL B 1 106 ? 6.77 -21.625 3.865 1 98.88 106 VAL B O 1
ATOM 2268 N N . LYS B 1 107 ? 5.547 -23.297 3.193 1 98.69 107 LYS B N 1
ATOM 2269 C CA . LYS B 1 107 ? 6.344 -23.609 2.008 1 98.69 107 LYS B CA 1
ATOM 2270 C C . LYS B 1 107 ? 5.684 -23.062 0.746 1 98.69 107 LYS B C 1
ATOM 2272 O O . LYS B 1 107 ? 4.457 -22.938 0.681 1 98.69 107 LYS B O 1
ATOM 2277 N N . GLN B 1 108 ? 6.562 -22.781 -0.202 1 98.75 108 GLN B N 1
ATOM 2278 C CA . GLN B 1 108 ? 6.074 -22.344 -1.508 1 98.75 108 GLN B CA 1
ATOM 2279 C C . GLN B 1 108 ? 5.039 -23.328 -2.055 1 98.75 108 GLN B C 1
ATOM 2281 O O . GLN B 1 108 ? 5.266 -24.547 -2.066 1 98.75 108 GLN B O 1
ATOM 2286 N N . GLY B 1 109 ? 3.846 -22.828 -2.406 1 98.81 109 GLY B N 1
ATOM 2287 C CA . GLY B 1 109 ? 2.814 -23.656 -3.008 1 98.81 109 GLY B CA 1
ATOM 2288 C C . GLY B 1 109 ? 1.753 -24.094 -2.021 1 98.81 109 GLY B C 1
ATOM 2289 O O . GLY B 1 109 ? 0.71 -24.625 -2.416 1 98.81 109 GLY B O 1
ATOM 2290 N N . GLU B 1 110 ? 1.939 -23.906 -0.742 1 98.88 110 GLU B N 1
ATOM 2291 C CA . GLU B 1 110 ? 0.929 -24.266 0.253 1 98.88 110 GLU B CA 1
ATOM 2292 C C . GLU B 1 110 ? -0.273 -23.328 0.171 1 98.88 110 GLU B C 1
ATOM 2294 O O . GLU B 1 110 ? -0.114 -22.125 -0.025 1 98.88 110 GLU B O 1
ATOM 2299 N N . VAL B 1 111 ? -1.481 -23.891 0.331 1 98.94 111 VAL B N 1
ATOM 2300 C CA . VAL B 1 111 ? -2.717 -23.125 0.271 1 98.94 111 VAL B CA 1
ATOM 2301 C C . VAL B 1 111 ? -2.83 -22.219 1.504 1 98.94 111 VAL B C 1
ATOM 2303 O O . VAL B 1 111 ? -2.688 -22.703 2.635 1 98.94 111 VAL B O 1
ATOM 2306 N N . ILE B 1 112 ? -3.104 -20.953 1.303 1 98.94 112 ILE B N 1
ATOM 2307 C CA . ILE B 1 112 ? -3.285 -20 2.389 1 98.94 112 ILE B CA 1
ATOM 2308 C C . ILE B 1 112 ? -4.77 -19.672 2.541 1 98.94 112 ILE B C 1
ATOM 2310 O O . ILE B 1 112 ? -5.297 -19.656 3.654 1 98.94 112 ILE B O 1
ATOM 2314 N N . ILE B 1 113 ? -5.441 -19.359 1.455 1 98.88 113 ILE B N 1
ATOM 2315 C CA . ILE B 1 113 ? -6.852 -18.969 1.41 1 98.88 113 ILE B CA 1
ATOM 2316 C C . ILE B 1 113 ? -7.531 -19.656 0.226 1 98.88 113 ILE B C 1
ATOM 2318 O O . ILE B 1 113 ? -6.965 -19.734 -0.867 1 98.88 113 ILE B O 1
ATOM 2322 N N . ARG B 1 114 ? -8.734 -20.141 0.456 1 98.88 114 ARG B N 1
ATOM 2323 C CA . ARG B 1 114 ? -9.586 -20.625 -0.63 1 98.88 114 ARG B CA 1
ATOM 2324 C C . ARG B 1 114 ? -10.641 -19.578 -0.995 1 98.88 114 ARG B C 1
ATOM 2326 O O . ARG B 1 114 ? -11.086 -18.812 -0.138 1 98.88 114 ARG B O 1
ATOM 2333 N N . LEU B 1 115 ? -11.062 -19.594 -2.24 1 98.88 115 LEU B N 1
ATOM 2334 C CA . LEU B 1 115 ? -11.945 -18.578 -2.801 1 98.88 115 LEU B CA 1
ATOM 2335 C C . LEU B 1 115 ? -13.164 -19.203 -3.461 1 98.88 115 LEU B C 1
ATOM 2337 O O . LEU B 1 115 ? -13.055 -20.266 -4.086 1 98.88 115 LEU B O 1
ATOM 2341 N N . ASP B 1 116 ? -14.219 -18.594 -3.338 1 98.88 116 ASP B N 1
ATOM 2342 C CA . ASP B 1 116 ? -15.328 -18.719 -4.277 1 98.88 116 ASP B CA 1
ATOM 2343 C C . ASP B 1 116 ? -15.242 -17.672 -5.383 1 98.88 116 ASP B C 1
ATOM 2345 O O . ASP B 1 116 ? -15.906 -16.641 -5.312 1 98.88 116 ASP B O 1
ATOM 2349 N N . LEU B 1 117 ? -14.453 -18.031 -6.367 1 98.81 117 LEU B N 1
ATOM 2350 C CA . LEU B 1 117 ? -14.109 -17.031 -7.379 1 98.81 117 LEU B CA 1
ATOM 2351 C C . LEU B 1 117 ? -15.352 -16.562 -8.125 1 98.81 117 LEU B C 1
ATOM 2353 O O . LEU B 1 117 ? -15.469 -15.391 -8.469 1 98.81 117 LEU B O 1
ATOM 2357 N N . GLU B 1 118 ? -16.25 -17.453 -8.461 1 98.56 118 GLU B N 1
ATOM 2358 C CA . GLU B 1 118 ? -17.469 -17.062 -9.164 1 98.56 118 GLU B CA 1
ATOM 2359 C C . GLU B 1 118 ? -18.266 -16.047 -8.352 1 98.56 118 GLU B C 1
ATOM 2361 O O . GLU B 1 118 ? -18.719 -15.039 -8.891 1 98.56 118 GLU B O 1
ATOM 2366 N N . TYR B 1 119 ? -18.438 -16.297 -7.078 1 98.81 119 TYR B N 1
ATOM 2367 C CA . TYR B 1 119 ? -19.125 -15.359 -6.195 1 98.81 119 TYR B CA 1
ATOM 2368 C C . TYR B 1 119 ? -18.391 -14.023 -6.164 1 98.81 119 TYR B C 1
ATOM 2370 O O . TYR B 1 119 ? -19.031 -12.969 -6.254 1 98.81 119 TYR B O 1
ATOM 2378 N N . LEU B 1 120 ? -17.094 -14.078 -6.094 1 98.75 120 LEU B N 1
ATOM 2379 C CA . LEU B 1 120 ? -16.281 -12.867 -5.941 1 98.75 120 LEU B CA 1
ATOM 2380 C C . LEU B 1 120 ? -16.312 -12.039 -7.219 1 98.75 120 LEU B C 1
ATOM 2382 O O . LEU B 1 120 ? -16.312 -10.805 -7.16 1 98.75 120 LEU B O 1
ATOM 2386 N N . LYS B 1 121 ? -16.344 -12.688 -8.344 1 98.38 121 LYS B N 1
ATOM 2387 C CA . LYS B 1 121 ? -16.469 -11.984 -9.617 1 98.38 121 LYS B CA 1
ATOM 2388 C C . LYS B 1 121 ? -17.766 -11.188 -9.68 1 98.38 121 LYS B C 1
ATOM 2390 O O . LYS B 1 121 ? -17.797 -10.086 -10.234 1 98.38 121 LYS B O 1
ATOM 2395 N N . GLU B 1 122 ? -18.719 -11.688 -9.117 1 98.19 122 GLU B N 1
ATOM 2396 C CA . GLU B 1 122 ? -20.047 -11.094 -9.203 1 98.19 122 GLU B CA 1
ATOM 2397 C C . GLU B 1 122 ? -20.219 -9.984 -8.172 1 98.19 122 GLU B C 1
ATOM 2399 O O . GLU B 1 122 ? -21 -9.055 -8.383 1 98.19 122 GLU B O 1
ATOM 2404 N N . HIS B 1 123 ? -19.531 -10.047 -7.031 1 97.88 123 HIS B N 1
ATOM 2405 C CA . HIS B 1 123 ? -19.938 -9.211 -5.906 1 97.88 123 HIS B CA 1
ATOM 2406 C C . HIS B 1 123 ? -18.828 -8.234 -5.523 1 97.88 123 HIS B C 1
ATOM 2408 O O . HIS B 1 123 ? -19.031 -7.363 -4.676 1 97.88 123 HIS B O 1
ATOM 2414 N N . SER B 1 124 ? -17.625 -8.312 -6.176 1 97.12 124 SER B N 1
ATOM 2415 C CA . SER B 1 124 ? -16.531 -7.383 -5.887 1 97.12 124 SER B CA 1
ATOM 2416 C C . SER B 1 124 ? -16.375 -6.355 -7.004 1 97.12 124 SER B C 1
ATOM 2418 O O . SER B 1 124 ? -16.859 -6.559 -8.117 1 97.12 124 SER B O 1
ATOM 2420 N N . GLU B 1 125 ? -15.688 -5.152 -6.637 1 96.5 125 GLU B N 1
ATOM 2421 C CA . GLU B 1 125 ? -15.391 -4.164 -7.664 1 96.5 125 GLU B CA 1
ATOM 2422 C C . GLU B 1 125 ? -14.438 -4.738 -8.719 1 96.5 125 GLU B C 1
ATOM 2424 O O . GLU B 1 125 ? -14.609 -4.492 -9.914 1 96.5 125 GLU B O 1
ATOM 2429 N N . SER B 1 126 ? -13.453 -5.418 -8.352 1 98.38 126 SER B N 1
ATOM 2430 C CA . SER B 1 126 ? -12.492 -6.07 -9.242 1 98.38 126 SER B CA 1
ATOM 2431 C C . SER B 1 126 ? -11.852 -7.277 -8.57 1 98.38 126 SER B C 1
ATOM 2433 O O . SER B 1 126 ? -11.555 -7.246 -7.375 1 98.38 126 SER B O 1
ATOM 2435 N N . VAL B 1 127 ? -11.555 -8.328 -9.305 1 98.81 127 VAL B N 1
ATOM 2436 C CA . VAL B 1 127 ? -10.891 -9.508 -8.758 1 98.81 127 VAL B CA 1
ATOM 2437 C C . VAL B 1 127 ? -9.406 -9.469 -9.109 1 98.81 127 VAL B C 1
ATOM 2439 O O . VAL B 1 127 ? -8.648 -10.367 -8.734 1 98.81 127 VAL B O 1
ATOM 2442 N N . ILE B 1 128 ? -8.977 -8.398 -9.812 1 98.88 128 ILE B N 1
ATOM 2443 C CA . ILE B 1 128 ? -7.559 -8.258 -10.117 1 98.88 128 ILE B CA 1
ATOM 2444 C C . ILE B 1 128 ? -6.75 -8.281 -8.828 1 98.88 128 ILE B C 1
ATOM 2446 O O . ILE B 1 128 ? -7.043 -7.531 -7.891 1 98.88 128 ILE B O 1
ATOM 2450 N N . THR B 1 129 ? -5.699 -9.125 -8.742 1 98.94 129 THR B N 1
ATOM 2451 C CA . THR B 1 129 ? -5.004 -9.461 -7.508 1 98.94 129 THR B CA 1
ATOM 2452 C C . THR B 1 129 ? -3.551 -9 -7.559 1 98.94 129 THR B C 1
ATOM 2454 O O . THR B 1 129 ? -2.725 -9.609 -8.242 1 98.94 129 THR B O 1
ATOM 2457 N N . PRO B 1 130 ? -3.236 -7.965 -6.793 1 98.94 130 PRO B N 1
ATOM 2458 C CA . PRO B 1 130 ? -1.842 -7.527 -6.695 1 98.94 130 PRO B CA 1
ATOM 2459 C C . PRO B 1 130 ? -0.971 -8.492 -5.898 1 98.94 130 PRO B C 1
ATOM 2461 O O . PRO B 1 130 ? -1.422 -9.055 -4.898 1 98.94 130 PRO B O 1
ATOM 2464 N N . VAL B 1 131 ? 0.264 -8.758 -6.367 1 98.94 131 VAL B N 1
ATOM 2465 C CA . VAL B 1 131 ? 1.362 -9.469 -5.727 1 98.94 131 VAL B CA 1
ATOM 2466 C C . VAL B 1 131 ? 2.607 -8.586 -5.703 1 98.94 131 VAL B C 1
ATOM 2468 O O . VAL B 1 131 ? 3.254 -8.391 -6.734 1 98.94 131 VAL B O 1
ATOM 2471 N N . VAL B 1 132 ? 2.908 -8.031 -4.496 1 98.94 132 VAL B N 1
ATOM 2472 C CA . VAL B 1 132 ? 3.928 -6.992 -4.512 1 98.94 132 VAL B CA 1
ATOM 2473 C C . VAL B 1 132 ? 4.977 -7.277 -3.439 1 98.94 132 VAL B C 1
ATOM 2475 O O . VAL B 1 132 ? 4.703 -7.977 -2.463 1 98.94 132 VAL B O 1
ATOM 2478 N N . ILE B 1 133 ? 6.242 -6.801 -3.711 1 98.75 133 ILE B N 1
ATOM 2479 C CA . ILE B 1 133 ? 7.293 -6.68 -2.707 1 98.75 133 ILE B CA 1
ATOM 2480 C C . ILE B 1 133 ? 7.113 -5.383 -1.925 1 98.75 133 ILE B C 1
ATOM 2482 O O . ILE B 1 133 ? 7.379 -4.297 -2.445 1 98.75 133 ILE B O 1
ATOM 2486 N N . ALA B 1 134 ? 6.668 -5.547 -0.686 1 97.38 134 ALA B N 1
ATOM 2487 C CA . ALA B 1 134 ? 6.289 -4.387 0.117 1 97.38 134 ALA B CA 1
ATOM 2488 C C . ALA B 1 134 ? 7.508 -3.553 0.485 1 97.38 134 ALA B C 1
ATOM 2490 O O . ALA B 1 134 ? 7.426 -2.324 0.567 1 97.38 134 ALA B O 1
ATOM 2491 N N . ASN B 1 135 ? 8.688 -4.172 0.756 1 95.56 135 ASN B N 1
ATOM 2492 C CA . ASN B 1 135 ? 9.93 -3.459 1.061 1 95.56 135 ASN B CA 1
ATOM 2493 C C . ASN B 1 135 ? 10.875 -3.451 -0.132 1 95.56 135 ASN B C 1
ATOM 2495 O O . ASN B 1 135 ? 12.047 -3.811 0 1 95.56 135 ASN B O 1
ATOM 2499 N N . SER B 1 136 ? 10.336 -2.953 -1.264 1 96.56 136 SER B N 1
ATOM 2500 C CA . SER B 1 136 ? 11.055 -2.99 -2.531 1 96.56 136 SER B CA 1
ATOM 2501 C C . SER B 1 136 ? 12.297 -2.104 -2.484 1 96.56 136 SER B C 1
ATOM 2503 O O . SER B 1 136 ? 13.25 -2.316 -3.238 1 96.56 136 SER B O 1
ATOM 2505 N N . ASP B 1 137 ? 12.352 -1.167 -1.634 1 91.44 137 ASP B N 1
ATOM 2506 C CA . ASP B 1 137 ? 13.516 -0.29 -1.499 1 91.44 137 ASP B CA 1
ATOM 2507 C C . ASP B 1 137 ? 14.672 -1.011 -0.811 1 91.44 137 ASP B C 1
ATOM 2509 O O . ASP B 1 137 ? 15.797 -0.519 -0.808 1 91.44 137 ASP B O 1
ATOM 2513 N N . GLU B 1 138 ? 14.414 -2.123 -0.323 1 93.44 138 GLU B N 1
ATOM 2514 C CA . GLU B 1 138 ? 15.438 -2.861 0.41 1 93.44 138 GLU B CA 1
ATOM 2515 C C . GLU B 1 138 ? 15.977 -4.027 -0.414 1 93.44 138 GLU B C 1
ATOM 2517 O O . GLU B 1 138 ? 16.703 -4.883 0.105 1 93.44 138 GLU B O 1
ATOM 2522 N N . VAL B 1 139 ? 15.625 -4.168 -1.687 1 95.81 139 VAL B N 1
ATOM 2523 C CA . VAL B 1 139 ? 16.125 -5.238 -2.547 1 95.81 139 VAL B CA 1
ATOM 2524 C C . VAL B 1 139 ? 16.906 -4.645 -3.707 1 95.81 139 VAL B C 1
ATOM 2526 O O . VAL B 1 139 ? 16.75 -3.465 -4.035 1 95.81 139 VAL B O 1
ATOM 2529 N N . SER B 1 140 ? 17.766 -5.355 -4.305 1 95.69 140 SER B N 1
ATOM 2530 C CA . SER B 1 140 ? 18.672 -4.871 -5.344 1 95.69 140 SER B CA 1
ATOM 2531 C C . SER B 1 140 ? 17.969 -4.777 -6.691 1 95.69 140 SER B C 1
ATOM 2533 O O . SER B 1 140 ? 18.203 -3.848 -7.465 1 95.69 140 SER B O 1
ATOM 2535 N N . SER B 1 141 ? 17.172 -5.809 -6.965 1 97.31 141 SER B N 1
ATOM 2536 C CA . SER B 1 141 ? 16.453 -5.781 -8.234 1 97.31 141 SER B CA 1
ATOM 2537 C C . SER B 1 141 ? 15.203 -6.648 -8.18 1 97.31 141 SER B C 1
ATOM 2539 O O . SER B 1 141 ? 15.109 -7.559 -7.352 1 97.31 141 SER B O 1
ATOM 2541 N N . ILE B 1 142 ? 14.266 -6.297 -9.016 1 98.44 142 ILE B N 1
ATOM 2542 C CA . ILE B 1 142 ? 13.031 -7.051 -9.227 1 98.44 142 ILE B CA 1
ATOM 2543 C C . ILE B 1 142 ? 12.82 -7.277 -10.719 1 98.44 142 ILE B C 1
ATOM 2545 O O . ILE B 1 142 ? 12.953 -6.348 -11.523 1 98.44 142 ILE B O 1
ATOM 2549 N N . GLU B 1 143 ? 12.57 -8.438 -11.102 1 98.69 143 GLU B N 1
ATOM 2550 C CA . GLU B 1 143 ? 12.156 -8.797 -12.453 1 98.69 143 GLU B CA 1
ATOM 2551 C C . GLU B 1 143 ? 10.734 -9.336 -12.477 1 98.69 143 GLU B C 1
ATOM 2553 O O . GLU B 1 143 ? 10.344 -10.109 -11.594 1 98.69 143 GLU B O 1
ATOM 2558 N N . TYR B 1 144 ? 9.969 -8.914 -13.43 1 98.81 144 TYR B N 1
ATOM 2559 C CA . TYR B 1 144 ? 8.602 -9.352 -13.68 1 98.81 144 TYR B CA 1
ATOM 2560 C C . TYR B 1 144 ? 8.57 -10.469 -14.719 1 98.81 144 TYR B C 1
ATOM 2562 O O . TYR B 1 144 ? 9.18 -10.352 -15.781 1 98.81 144 TYR B O 1
ATOM 2570 N N . SER B 1 145 ? 7.941 -11.523 -14.422 1 98.69 145 SER B N 1
ATOM 2571 C CA . SER B 1 145 ? 7.57 -12.523 -15.422 1 98.69 145 SER B CA 1
ATOM 2572 C C . SER B 1 145 ? 6.082 -12.453 -15.75 1 98.69 145 SER B C 1
ATOM 2574 O O . SER B 1 145 ? 5.238 -12.625 -14.867 1 98.69 145 SER B O 1
ATOM 2576 N N . PHE B 1 146 ? 5.703 -12.266 -16.984 1 98.62 146 PHE B N 1
ATOM 2577 C CA . PHE B 1 146 ? 4.32 -12.07 -17.391 1 98.62 146 PHE B CA 1
ATOM 2578 C C . PHE B 1 146 ? 3.742 -13.344 -18 1 98.62 146 PHE B C 1
ATOM 2580 O O . PHE B 1 146 ? 2.633 -13.344 -18.531 1 98.62 146 PHE B O 1
ATOM 2587 N N . GLY B 1 147 ? 4.484 -14.5 -17.812 1 98.25 147 GLY B N 1
ATOM 2588 C CA . GLY B 1 147 ? 4.082 -15.75 -18.438 1 98.25 147 GLY B CA 1
ATOM 2589 C C . GLY B 1 147 ? 4.863 -16.062 -19.688 1 98.25 147 GLY B C 1
ATOM 2590 O O . GLY B 1 147 ? 5.996 -15.602 -19.859 1 98.25 147 GLY B O 1
ATOM 2591 N N . ARG B 1 148 ? 4.301 -16.984 -20.484 1 98.19 148 ARG B N 1
ATOM 2592 C CA . ARG B 1 148 ? 4.988 -17.453 -21.688 1 98.19 148 ARG B CA 1
ATOM 2593 C C . ARG B 1 148 ? 4.324 -16.922 -22.938 1 98.19 148 ARG B C 1
ATOM 2595 O O . ARG B 1 148 ? 3.098 -16.812 -23.016 1 98.19 148 ARG B O 1
ATOM 2602 N N . LEU B 1 149 ? 5.18 -16.656 -23.922 1 97.06 149 LEU B N 1
ATOM 2603 C CA . LEU B 1 149 ? 4.723 -16.25 -25.234 1 97.06 149 LEU B CA 1
ATOM 2604 C C . LEU B 1 149 ? 4.328 -17.469 -26.078 1 97.06 149 LEU B C 1
ATOM 2606 O O . LEU B 1 149 ? 4.414 -18.594 -25.609 1 97.06 149 LEU B O 1
ATOM 2610 N N . GLU B 1 150 ? 3.896 -17.156 -27.266 1 95.75 150 GLU B N 1
ATOM 2611 C CA . GLU B 1 150 ? 3.469 -18.203 -28.172 1 95.75 150 GLU B CA 1
ATOM 2612 C C . GLU B 1 150 ? 4.594 -19.203 -28.422 1 95.75 150 GLU B C 1
ATOM 2614 O O . GLU B 1 150 ? 4.344 -20.406 -28.578 1 95.75 150 GLU B O 1
ATOM 2619 N N . ASN B 1 151 ? 5.766 -18.828 -28.438 1 95.88 151 ASN B N 1
ATOM 2620 C CA . ASN B 1 151 ? 6.906 -19.703 -28.688 1 95.88 151 ASN B CA 1
ATOM 2621 C C . ASN B 1 151 ? 7.375 -20.391 -27.406 1 95.88 151 ASN B C 1
ATOM 2623 O O . ASN B 1 151 ? 8.453 -20.984 -27.375 1 95.88 151 ASN B O 1
ATOM 2627 N N . ASP B 1 152 ? 6.719 -20.156 -26.297 1 94.44 152 ASP B N 1
ATOM 2628 C CA . ASP B 1 152 ? 6.887 -20.828 -25.016 1 94.44 152 ASP B CA 1
ATOM 2629 C C . ASP B 1 152 ? 8.031 -20.219 -24.219 1 94.44 152 ASP B C 1
ATOM 2631 O O . ASP B 1 152 ? 8.43 -20.734 -23.172 1 94.44 152 ASP B O 1
ATOM 2635 N N . SER B 1 153 ? 8.508 -19.109 -24.781 1 95.94 153 SER B N 1
ATOM 2636 C CA . SER B 1 153 ? 9.508 -18.375 -24 1 95.94 153 SER B CA 1
ATOM 2637 C C . SER B 1 153 ? 8.852 -17.516 -22.938 1 95.94 153 SER B C 1
ATOM 2639 O O . SER B 1 153 ? 7.805 -16.906 -23.172 1 95.94 153 SER B O 1
ATOM 2641 N N . GLU B 1 154 ? 9.516 -17.531 -21.781 1 96.94 154 GLU B N 1
ATOM 2642 C CA . GLU B 1 154 ? 9.039 -16.641 -20.734 1 96.94 154 GLU B CA 1
ATOM 2643 C C . GLU B 1 154 ? 9.297 -15.18 -21.078 1 96.94 154 GLU B C 1
ATOM 2645 O O . GLU B 1 154 ? 10.344 -14.844 -21.625 1 96.94 154 GLU B O 1
ATOM 2650 N N . TYR B 1 155 ? 8.312 -14.336 -20.844 1 98.5 155 TYR B N 1
ATOM 2651 C CA . TYR B 1 155 ? 8.484 -12.906 -21.047 1 98.5 155 TYR B CA 1
ATOM 2652 C C . TYR B 1 155 ? 8.828 -12.203 -19.734 1 98.5 155 TYR B C 1
ATOM 2654 O O . TYR B 1 155 ? 7.945 -11.961 -18.906 1 98.5 155 TYR B O 1
ATOM 2662 N N . ILE B 1 156 ? 10.141 -11.875 -19.578 1 98.38 156 ILE B N 1
ATOM 2663 C CA . ILE B 1 156 ? 10.672 -11.328 -18.344 1 98.38 156 ILE B CA 1
ATOM 2664 C C . ILE B 1 156 ? 11.164 -9.898 -18.578 1 98.38 156 ILE B C 1
ATOM 2666 O O . ILE B 1 156 ? 11.836 -9.625 -19.578 1 98.38 156 ILE B O 1
ATOM 2670 N N . LEU B 1 157 ? 10.789 -8.984 -17.781 1 98.62 157 LEU B N 1
ATOM 2671 C CA . LEU B 1 157 ? 11.211 -7.586 -17.844 1 98.62 157 LEU B CA 1
ATOM 2672 C C . LEU B 1 157 ? 11.742 -7.125 -16.484 1 98.62 157 LEU B C 1
ATOM 2674 O O . LEU B 1 157 ? 11.219 -7.512 -15.445 1 98.62 157 LEU B O 1
ATOM 2678 N N . SER B 1 158 ? 12.75 -6.281 -16.516 1 97.62 158 SER B N 1
ATOM 2679 C CA . SER B 1 158 ? 13.188 -5.602 -15.297 1 97.62 158 SER B CA 1
ATOM 2680 C C . SER B 1 158 ? 12.141 -4.598 -14.828 1 97.62 158 SER B C 1
ATOM 2682 O O . SER B 1 158 ? 11.484 -3.939 -15.641 1 97.62 158 SER B O 1
ATOM 2684 N N . SER B 1 159 ? 12.039 -4.457 -13.531 1 96.5 159 SER B N 1
ATOM 2685 C CA . SER B 1 159 ? 11.086 -3.514 -12.953 1 96.5 159 SER B CA 1
ATOM 2686 C C . SER B 1 159 ? 11.375 -2.088 -13.406 1 96.5 159 SER B C 1
ATOM 2688 O O . SER B 1 159 ? 10.5 -1.221 -13.352 1 96.5 159 SER B O 1
ATOM 2690 N N . SER B 1 160 ? 12.523 -1.794 -13.844 1 94.69 160 SER B N 1
ATOM 2691 C CA . SER B 1 160 ? 12.93 -0.459 -14.266 1 94.69 160 SER B CA 1
ATOM 2692 C C . SER B 1 160 ? 12.523 -0.186 -15.711 1 94.69 160 SER B C 1
ATOM 2694 O O . SER B 1 160 ? 12.68 0.933 -16.203 1 94.69 160 SER B O 1
ATOM 2696 N N . THR B 1 161 ? 11.938 -1.188 -16.359 1 95.88 161 THR B N 1
ATOM 2697 C CA . THR B 1 161 ? 11.594 -1.049 -17.766 1 95.88 161 THR B CA 1
ATOM 2698 C C . THR B 1 161 ? 10.383 -0.137 -17.953 1 95.88 161 THR B C 1
ATOM 2700 O O . THR B 1 161 ? 9.375 -0.303 -17.266 1 95.88 161 THR B O 1
ATOM 2703 N N . VAL B 1 162 ? 10.562 0.864 -18.797 1 94.88 162 VAL B N 1
ATOM 2704 C CA . VAL B 1 162 ? 9.438 1.704 -19.203 1 94.88 162 VAL B CA 1
ATOM 2705 C C . VAL B 1 162 ? 8.5 0.914 -20.109 1 94.88 162 VAL B C 1
ATOM 2707 O O . VAL B 1 162 ? 8.93 0.356 -21.125 1 94.88 162 VAL B O 1
ATOM 2710 N N . LEU B 1 163 ? 7.211 0.935 -19.719 1 96.69 163 LEU B N 1
ATOM 2711 C CA . LEU B 1 163 ? 6.238 0.14 -20.453 1 96.69 163 L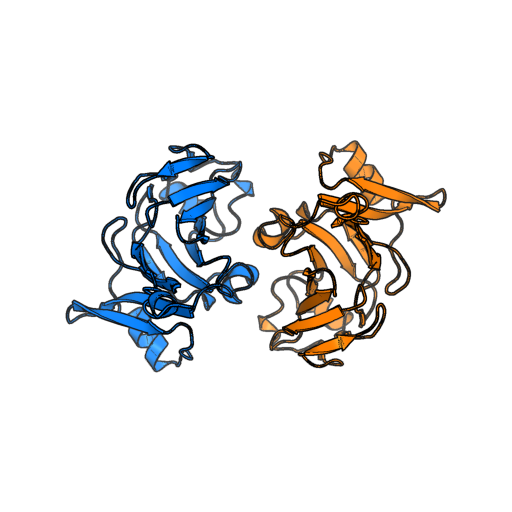EU B CA 1
ATOM 2712 C C . LEU B 1 163 ? 5.73 0.905 -21.672 1 96.69 163 LEU B C 1
ATOM 2714 O O . LEU B 1 163 ? 4.707 1.594 -21.594 1 96.69 163 LEU B O 1
ATOM 2718 N N . THR B 1 164 ? 6.441 0.624 -22.859 1 97.12 164 THR B N 1
ATOM 2719 C CA . THR B 1 164 ? 5.984 1.18 -24.141 1 97.12 164 THR B CA 1
ATOM 2720 C C . THR B 1 164 ? 4.746 0.44 -24.641 1 97.12 164 THR B C 1
ATOM 2722 O O . THR B 1 164 ? 4.363 -0.589 -24.078 1 97.12 164 THR B O 1
ATOM 2725 N N . GLU B 1 165 ? 4.117 0.98 -25.594 1 96.56 165 GLU B N 1
ATOM 2726 C CA . GLU B 1 165 ? 2.959 0.327 -26.188 1 96.56 165 GLU B CA 1
ATOM 2727 C C . GLU B 1 165 ? 3.324 -1.05 -26.734 1 96.56 165 GLU B C 1
ATOM 2729 O O . GLU B 1 165 ? 2.523 -1.984 -26.672 1 96.56 165 GLU B O 1
ATOM 2734 N N . GLU B 1 166 ? 4.457 -1.126 -27.297 1 97.5 166 GLU B N 1
ATOM 2735 C CA . GLU B 1 166 ? 4.934 -2.404 -27.828 1 97.5 166 GLU B CA 1
ATOM 2736 C C . GLU B 1 166 ? 5.066 -3.439 -26.719 1 97.5 166 GLU B C 1
ATOM 2738 O O . GLU B 1 166 ? 4.664 -4.594 -26.875 1 97.5 166 GLU B O 1
ATOM 2743 N N . ILE B 1 167 ? 5.613 -3.023 -25.625 1 97.94 167 ILE B N 1
ATOM 2744 C CA . ILE B 1 167 ? 5.805 -3.914 -24.5 1 97.94 167 ILE B CA 1
ATOM 2745 C C . ILE B 1 167 ? 4.445 -4.336 -23.938 1 97.94 167 ILE B C 1
ATOM 2747 O O . ILE B 1 167 ? 4.227 -5.516 -23.641 1 97.94 167 ILE B O 1
ATOM 2751 N N . ARG B 1 168 ? 3.527 -3.387 -23.828 1 97.69 168 ARG B N 1
ATOM 2752 C CA . ARG B 1 168 ? 2.18 -3.68 -23.344 1 97.69 168 ARG B CA 1
ATOM 2753 C C . ARG B 1 168 ? 1.481 -4.684 -24.25 1 97.69 168 ARG B C 1
ATOM 2755 O O . ARG B 1 168 ? 0.765 -5.566 -23.781 1 97.69 168 ARG B O 1
ATOM 2762 N N . HIS B 1 169 ? 1.671 -4.52 -25.531 1 97.56 169 HIS B N 1
ATOM 2763 C CA . HIS B 1 169 ? 1.098 -5.453 -26.5 1 97.56 169 HIS B CA 1
ATOM 2764 C C . HIS B 1 169 ? 1.675 -6.855 -26.328 1 97.56 169 HIS B C 1
ATOM 2766 O O . HIS B 1 169 ? 0.94 -7.844 -26.375 1 97.56 169 HIS B O 1
ATOM 2772 N N . LYS B 1 170 ? 2.982 -6.938 -26.094 1 97.62 170 LYS B N 1
ATOM 2773 C CA . LYS B 1 170 ? 3.613 -8.234 -25.875 1 97.62 170 LYS B CA 1
ATOM 2774 C C . LYS B 1 170 ? 3.107 -8.883 -24.594 1 97.62 170 LYS B C 1
ATOM 2776 O O . LYS B 1 170 ? 2.877 -10.094 -24.547 1 97.62 170 LYS B O 1
ATOM 2781 N N . ILE B 1 171 ? 2.963 -8.125 -23.562 1 98.19 171 ILE B N 1
ATOM 2782 C CA . ILE B 1 171 ? 2.408 -8.633 -22.312 1 98.19 171 ILE B CA 1
ATOM 2783 C C . ILE B 1 171 ? 1.031 -9.242 -22.562 1 98.19 171 ILE B C 1
ATOM 2785 O O . ILE B 1 171 ? 0.716 -10.312 -22.047 1 98.19 171 ILE B O 1
ATOM 2789 N N . SER B 1 172 ? 0.207 -8.57 -23.375 1 97.38 172 SER B N 1
ATOM 2790 C CA . SER B 1 172 ? -1.155 -9.016 -23.656 1 97.38 172 SER B CA 1
ATOM 2791 C C . SER B 1 172 ? -1.163 -10.344 -24.391 1 97.38 172 SER B C 1
ATOM 2793 O O . SER B 1 172 ? -2.174 -11.047 -24.406 1 97.38 172 SER B O 1
ATOM 2795 N N . GLN B 1 173 ? -0.085 -10.711 -25.016 1 97.81 173 GLN B N 1
ATOM 2796 C CA . GLN B 1 173 ? -0.007 -11.914 -25.844 1 97.81 173 GLN B CA 1
ATOM 2797 C C . GLN B 1 173 ? 0.482 -13.102 -25.016 1 97.81 173 GLN B C 1
ATOM 2799 O O . GLN B 1 173 ? 0.547 -14.227 -25.531 1 97.81 173 GLN B O 1
ATOM 2804 N N . THR B 1 174 ? 0.875 -12.914 -23.812 1 98.56 174 THR B N 1
ATOM 2805 C CA . THR B 1 174 ? 1.376 -14 -22.984 1 98.56 174 THR B CA 1
ATOM 2806 C C . THR B 1 174 ? 0.231 -14.898 -22.516 1 98.56 174 THR B C 1
ATOM 2808 O O . THR B 1 174 ? -0.91 -14.445 -22.406 1 98.56 174 THR B O 1
ATOM 2811 N N . LYS B 1 175 ? 0.504 -16.141 -22.297 1 98.44 175 LYS B N 1
ATOM 2812 C CA . LYS B 1 175 ? -0.444 -17.109 -21.75 1 98.44 175 LYS B CA 1
ATOM 2813 C C . LYS B 1 175 ? -0.614 -16.938 -20.25 1 98.44 175 LYS B C 1
ATOM 2815 O O . LYS B 1 175 ? 0.299 -16.453 -19.578 1 98.44 175 LYS B O 1
ATOM 2820 N N . PRO B 1 176 ? -1.777 -17.234 -19.781 1 98.62 176 PRO B N 1
ATOM 2821 C CA . PRO B 1 176 ? -1.971 -17.188 -18.328 1 98.62 176 PRO B CA 1
ATOM 2822 C C . PRO B 1 176 ? -0.988 -18.078 -17.578 1 98.62 176 PRO B C 1
ATOM 2824 O O . PRO B 1 176 ? -0.543 -19.094 -18.094 1 98.62 176 PRO B O 1
ATOM 2827 N N . VAL B 1 177 ? -0.651 -17.797 -16.297 1 98.88 177 VAL B N 1
ATOM 2828 C CA . VAL B 1 177 ? 0.22 -18.594 -15.422 1 98.88 177 VAL B CA 1
ATOM 2829 C C . VAL B 1 177 ? -0.616 -19.578 -14.609 1 98.88 177 VAL B C 1
ATOM 2831 O O . VAL B 1 177 ? -1.817 -19.359 -14.422 1 98.88 177 VAL B O 1
ATOM 2834 N N . ILE B 1 178 ? 0.011 -20.578 -14.172 1 98.75 178 ILE B N 1
ATOM 2835 C CA . ILE B 1 178 ? -0.594 -21.609 -13.32 1 98.75 178 ILE B CA 1
ATOM 2836 C C . ILE B 1 178 ? -0.08 -21.453 -11.891 1 98.75 178 ILE B C 1
ATOM 2838 O O . ILE B 1 178 ? 1.131 -21.438 -11.656 1 98.75 178 ILE B O 1
ATOM 2842 N N . ALA B 1 179 ? -1.023 -21.344 -10.969 1 98.88 179 ALA B N 1
ATOM 2843 C CA . ALA B 1 179 ? -0.68 -21.219 -9.555 1 98.88 179 ALA B CA 1
ATOM 2844 C C . ALA B 1 179 ? 0.187 -22.391 -9.094 1 98.88 179 ALA B C 1
ATOM 2846 O O . ALA B 1 179 ? -0.077 -23.531 -9.445 1 98.88 179 ALA B O 1
ATOM 2847 N N . GLY B 1 180 ? 1.173 -22.078 -8.258 1 98.56 180 GLY B N 1
ATOM 2848 C CA . GLY B 1 180 ? 2.008 -23.109 -7.684 1 98.56 180 GLY B CA 1
ATOM 2849 C C . GLY B 1 180 ? 3.055 -23.641 -8.648 1 98.56 180 GLY B C 1
ATOM 2850 O O . GLY B 1 180 ? 3.883 -24.484 -8.273 1 98.56 180 GLY B O 1
ATOM 2851 N N . LYS B 1 181 ? 3.146 -23.156 -9.898 1 98 181 LYS B N 1
ATOM 2852 C CA . LYS B 1 181 ? 4.039 -23.703 -10.906 1 98 181 LYS B CA 1
ATOM 2853 C C . LYS B 1 181 ? 4.863 -22.625 -11.578 1 98 181 LYS B C 1
ATOM 2855 O O . LYS B 1 181 ? 6.094 -22.672 -11.586 1 98 181 LYS B O 1
ATOM 2860 N N . ASP B 1 182 ? 4.227 -21.609 -12.078 1 98.75 182 ASP B N 1
ATOM 2861 C CA . ASP B 1 182 ? 4.902 -20.625 -12.922 1 98.75 182 ASP B CA 1
ATOM 2862 C C . ASP B 1 182 ? 5.508 -19.5 -12.086 1 98.75 182 ASP B C 1
ATOM 2864 O O . ASP B 1 182 ? 4.902 -19.047 -11.117 1 98.75 182 ASP B O 1
ATOM 2868 N N . LEU B 1 183 ? 6.676 -19.031 -12.469 1 98.44 183 LEU B N 1
ATOM 2869 C CA . LEU B 1 183 ? 7.344 -17.875 -11.898 1 98.44 183 LEU B CA 1
ATOM 2870 C C . LEU B 1 183 ? 6.613 -16.578 -12.266 1 98.44 183 LEU B C 1
ATOM 2872 O O . LEU B 1 183 ? 6.18 -16.422 -13.406 1 98.44 183 LEU B O 1
ATOM 2876 N N . VAL B 1 184 ? 6.523 -15.625 -11.25 1 98.88 184 VAL B N 1
ATOM 2877 C CA . VAL B 1 184 ? 5.906 -14.352 -11.609 1 98.88 184 VAL B CA 1
ATOM 2878 C C . VAL B 1 184 ? 6.805 -13.195 -11.164 1 98.88 184 VAL B C 1
ATOM 2880 O O . VAL B 1 184 ? 6.75 -12.102 -11.734 1 98.88 184 VAL B O 1
ATOM 2883 N N . LEU B 1 185 ? 7.625 -13.398 -10.109 1 98.88 185 LEU B N 1
ATOM 2884 C CA . LEU B 1 185 ? 8.594 -12.391 -9.672 1 98.88 185 LEU B CA 1
ATOM 2885 C C . LEU B 1 185 ? 9.922 -13.039 -9.312 1 98.88 185 LEU B C 1
ATOM 2887 O O . LEU B 1 185 ? 9.953 -14.102 -8.688 1 98.88 185 LEU B O 1
ATOM 2891 N N . ARG B 1 186 ? 11.039 -12.406 -9.75 1 98.44 186 ARG B N 1
ATOM 2892 C CA . ARG B 1 186 ? 12.391 -12.727 -9.289 1 98.44 186 ARG B CA 1
ATOM 2893 C C . ARG B 1 186 ? 13.023 -11.531 -8.586 1 98.44 186 ARG B C 1
ATOM 2895 O O . ARG B 1 186 ? 13.094 -10.438 -9.148 1 98.44 186 ARG B O 1
ATOM 2902 N N . VAL B 1 187 ? 13.438 -11.758 -7.305 1 98.12 187 VAL B N 1
ATOM 2903 C CA . VAL B 1 187 ? 13.945 -10.68 -6.465 1 98.12 187 VAL B CA 1
ATOM 2904 C C . VAL B 1 187 ? 15.383 -10.984 -6.047 1 98.12 187 VAL B C 1
ATOM 2906 O O . VAL B 1 187 ? 15.688 -12.109 -5.621 1 98.12 187 VAL B O 1
ATOM 2909 N N . LYS B 1 188 ? 16.266 -10.031 -6.223 1 95.5 188 LYS B N 1
ATOM 2910 C CA . LYS B 1 188 ? 17.641 -10.141 -5.719 1 95.5 188 LYS B CA 1
ATOM 2911 C C . LYS B 1 188 ? 17.859 -9.227 -4.516 1 95.5 188 LYS B C 1
ATOM 2913 O O . LYS B 1 188 ? 17.5 -8.055 -4.551 1 95.5 188 LYS B O 1
ATOM 2918 N N . LYS B 1 189 ? 18.234 -9.781 -3.475 1 89.56 189 LYS B N 1
ATOM 2919 C CA . LYS B 1 189 ? 18.547 -9.031 -2.262 1 89.56 189 LYS B CA 1
ATOM 2920 C C . LYS B 1 189 ? 20.031 -9.141 -1.918 1 89.56 189 LYS B C 1
ATOM 2922 O O . LYS B 1 189 ? 20.625 -10.211 -2.037 1 89.56 189 LYS B O 1
#

Foldseek 3Di:
DDPPVPPPPFDKDFFAAQAWAFKAAQLPAPDCCRNVQVQAHFIKGQHDFFFGWGRAWFAWADQDQLRQKTWGAHPVGWIKIKGFWDACVVVSNPFKDADDDHGDIDGGGHTGMTGPVVVCPPPGPTRIMDIGGRPQVPFDWKKFWRAAAPVRDTDIDTSPDDCDPVNNVRSVRHDIGHRSDHTGMMTTD/DDPPVPPPPFDKDFFAAQAWAFKAAQLPAPPCCRNVQVQAHFIKGQHDFFFGWGRAWFAWADQDQLRQKTWGAHPVGWIKIKGFWPACVVVSNPQKDADDDHGDIDGHGHTGMTGPVVVCPVPGPTRIMDIGGRPQVPFDWKKFWRAAAPVRDTDIDTSPDDCDPVNNVRSVRHDIHHRSDGTGMMTTD